Protein AF-D8SWV9-F1 (afdb_monomer_lite)

Foldseek 3Di:
DDDDDDDDDDDDDPDPPDDDDDDDDDDDDDAFEGELPCAQKHACVRPVVLQVPFQPSLQFFQWKKAKAQLQPCFTWFCPPQFQWFIFRAHNDDDQRRIWTWDDPDSFKTWTATRVRFTWFADLQFTTGRRHNDDDQRRIWGWDDDPVDRFKTWTAGSNRFTWFPPDGGGITRHHDDDDDCPNGGRIIGMDTDDRAGIQQRSLVRLDDPGSQVSSVCRNDPVDDLVNLVVCLVVVRAEYEYEHELQQLVPPDGPPSHHHDSVVSVVRVLVSSVVSNHYYHYHHQAFPQGCFLHRSNVDRNRGHDCPDPVRVVSRVVSVVSVCVVCVPSND

Structure (mmCIF, N/CA/C/O backbone):
data_AF-D8SWV9-F1
#
_entry.id   AF-D8SWV9-F1
#
loop_
_atom_site.group_PDB
_atom_site.id
_atom_site.type_symbol
_atom_site.label_atom_id
_atom_site.label_alt_id
_atom_site.label_comp_id
_atom_site.label_asym_id
_atom_site.label_entity_id
_atom_site.label_seq_id
_atom_site.pdbx_PDB_ins_code
_atom_site.Cartn_x
_atom_site.Cartn_y
_atom_site.Cartn_z
_atom_site.occupancy
_atom_site.B_iso_or_equiv
_atom_site.auth_seq_id
_atom_site.auth_comp_id
_atom_site.auth_asym_id
_atom_site.auth_atom_id
_atom_site.pdbx_PDB_model_num
ATOM 1 N N . MET A 1 1 ? -16.309 -22.313 19.835 1.00 25.12 1 MET A N 1
ATOM 2 C CA . MET A 1 1 ? -14.995 -22.617 19.229 1.00 25.12 1 MET A CA 1
ATOM 3 C C . MET A 1 1 ? -14.215 -21.311 19.219 1.00 25.12 1 MET A C 1
ATOM 5 O O . MET A 1 1 ? -14.522 -20.443 18.419 1.00 25.12 1 MET A O 1
ATOM 9 N N . LEU A 1 2 ? -13.340 -21.117 20.207 1.00 23.23 2 LEU A N 1
ATOM 10 C CA . LEU A 1 2 ? -12.612 -19.868 20.442 1.00 23.23 2 LEU A CA 1
ATOM 11 C C . LEU A 1 2 ? -11.624 -19.646 19.285 1.00 23.23 2 LEU A C 1
ATOM 13 O O . LEU A 1 2 ? -10.701 -20.442 19.119 1.00 23.23 2 LEU A O 1
ATOM 17 N N . ARG A 1 3 ? -11.821 -18.619 18.457 1.00 24.67 3 ARG A N 1
ATOM 18 C CA . ARG A 1 3 ? -10.821 -18.197 17.471 1.00 24.67 3 ARG A CA 1
ATOM 19 C C . ARG A 1 3 ? -10.323 -16.815 17.888 1.00 24.67 3 ARG A C 1
ATOM 21 O O . ARG A 1 3 ? -11.072 -15.855 17.822 1.00 24.67 3 ARG A O 1
ATOM 28 N N . PHE A 1 4 ? -9.058 -16.786 18.314 1.00 27.05 4 PHE A N 1
ATOM 29 C CA . PHE A 1 4 ? -8.213 -15.622 18.618 1.00 27.05 4 PHE A CA 1
ATOM 30 C C . PHE A 1 4 ? -8.386 -14.959 19.997 1.00 27.05 4 PHE A C 1
ATOM 32 O O . PHE A 1 4 ? -9.047 -13.944 20.169 1.00 27.05 4 PHE A O 1
ATOM 39 N N . LEU A 1 5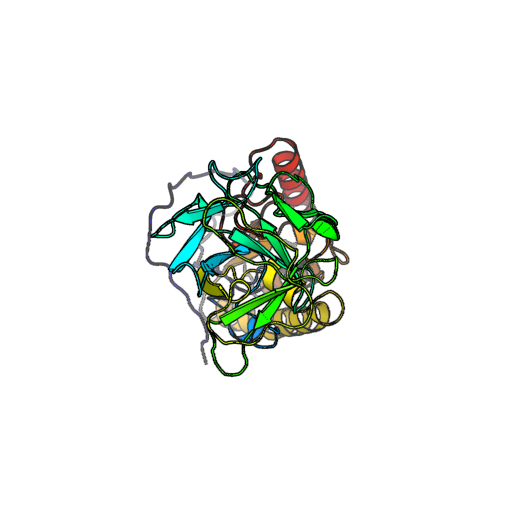 ? -7.659 -15.512 20.973 1.00 24.81 5 LEU A N 1
ATOM 40 C CA . LEU A 1 5 ? -7.083 -14.765 22.091 1.00 24.81 5 LEU A CA 1
ATOM 41 C C . LEU A 1 5 ? -5.578 -14.648 21.797 1.00 24.81 5 LEU A C 1
ATOM 43 O O . LEU A 1 5 ? -4.866 -15.646 21.897 1.00 24.81 5 LEU A O 1
ATOM 47 N N . VAL A 1 6 ? -5.093 -13.473 21.387 1.00 26.34 6 VAL A N 1
ATOM 48 C CA . VAL A 1 6 ? -3.648 -13.223 21.233 1.00 26.34 6 VAL A CA 1
ATOM 49 C C . VAL A 1 6 ? -3.161 -12.470 22.468 1.00 26.34 6 VAL A C 1
ATOM 51 O O . VAL A 1 6 ? -3.448 -11.289 22.652 1.00 26.34 6 VAL A O 1
ATOM 54 N N . LEU A 1 7 ? -2.443 -13.184 23.336 1.00 24.12 7 LEU A N 1
ATOM 55 C CA . LEU A 1 7 ? -1.595 -12.606 24.377 1.00 24.12 7 LEU A CA 1
ATOM 56 C C . LEU A 1 7 ? -0.242 -12.270 23.733 1.00 24.12 7 LEU A C 1
ATOM 58 O O . LEU A 1 7 ? 0.419 -13.158 23.200 1.00 24.12 7 LEU A O 1
ATOM 62 N N . PHE A 1 8 ? 0.158 -10.999 23.753 1.00 27.45 8 PHE A N 1
ATOM 63 C CA . PHE A 1 8 ? 1.448 -10.554 23.217 1.00 27.45 8 PHE A CA 1
ATOM 64 C C . PHE A 1 8 ? 2.620 -11.013 24.108 1.00 27.45 8 PHE A C 1
ATOM 66 O O . PHE A 1 8 ? 2.598 -10.723 25.307 1.00 27.45 8 PHE A O 1
ATOM 73 N N . PRO A 1 9 ? 3.689 -11.619 23.553 1.00 24.83 9 PRO A N 1
ATOM 74 C CA . PRO A 1 9 ? 5.008 -11.616 24.162 1.00 24.83 9 PRO A CA 1
ATOM 75 C C . PRO A 1 9 ? 5.808 -10.400 23.656 1.00 24.83 9 PRO A C 1
ATOM 77 O O . PRO A 1 9 ? 6.091 -10.247 22.472 1.00 24.83 9 PRO A O 1
ATOM 80 N N . SER A 1 10 ? 6.125 -9.523 24.605 1.00 30.34 10 SER A N 1
ATOM 81 C CA . SER A 1 10 ? 7.119 -8.439 24.616 1.00 30.34 10 SER A CA 1
ATOM 82 C C . SER A 1 10 ? 8.145 -8.367 23.476 1.00 30.34 10 SER A C 1
ATOM 84 O O . SER A 1 10 ? 8.956 -9.278 23.360 1.00 30.34 10 SER A O 1
ATOM 86 N N . HIS A 1 11 ? 8.232 -7.208 22.808 1.00 27.64 11 HIS A N 1
ATOM 87 C CA . HIS A 1 11 ? 9.489 -6.532 22.441 1.00 27.64 11 HIS A CA 1
ATOM 88 C C . HIS A 1 11 ? 9.300 -5.010 22.633 1.00 27.64 11 HIS A C 1
ATOM 90 O O . HIS A 1 11 ? 8.457 -4.397 21.990 1.00 27.64 11 HIS A O 1
ATOM 96 N N . ALA A 1 12 ? 10.040 -4.454 23.599 1.00 29.84 12 ALA A N 1
ATOM 97 C CA . ALA A 1 12 ? 10.306 -3.034 23.873 1.00 29.84 12 ALA A CA 1
ATOM 98 C C . ALA A 1 12 ? 9.239 -1.987 23.463 1.00 29.84 12 ALA A C 1
ATOM 100 O O . ALA A 1 12 ? 9.451 -1.205 22.540 1.00 29.84 12 ALA A O 1
ATOM 101 N N . LEU A 1 13 ? 8.149 -1.875 24.233 1.00 29.53 13 LEU A N 1
ATOM 102 C CA . LEU A 1 13 ? 7.453 -0.592 24.373 1.00 29.53 13 LEU A CA 1
ATOM 103 C C . LEU A 1 13 ? 8.091 0.180 25.530 1.00 29.53 13 LEU A C 1
ATOM 105 O O . LEU A 1 13 ? 8.074 -0.274 26.675 1.00 29.53 13 LEU A O 1
ATOM 109 N N . SER A 1 14 ? 8.629 1.361 25.232 1.00 24.11 14 SER A N 1
ATOM 110 C CA . SER A 1 14 ? 8.863 2.380 26.252 1.00 24.11 14 SER A CA 1
ATOM 111 C C . SER A 1 14 ? 7.509 2.716 26.885 1.00 24.11 14 SER A C 1
ATOM 113 O O . SER A 1 14 ? 6.617 3.243 26.220 1.00 24.11 14 SER A O 1
ATOM 115 N N . PHE A 1 15 ? 7.318 2.338 28.149 1.00 22.95 15 PHE A N 1
ATOM 116 C CA . PHE A 1 15 ? 6.126 2.685 28.918 1.00 22.95 15 PHE A CA 1
ATOM 117 C C . PHE A 1 15 ? 6.164 4.182 29.249 1.00 22.95 15 PHE A C 1
ATOM 119 O O . PHE A 1 15 ? 6.637 4.587 30.309 1.00 22.95 15 PHE A O 1
ATOM 126 N N . CYS A 1 16 ? 5.637 5.021 28.361 1.00 22.64 16 CYS A N 1
ATOM 127 C CA . CYS A 1 16 ? 5.172 6.344 28.760 1.00 22.64 16 CYS A CA 1
ATOM 128 C C . CYS A 1 16 ? 3.796 6.186 29.418 1.00 22.64 16 CYS A C 1
ATOM 130 O O . CYS A 1 16 ? 2.778 6.035 28.743 1.00 22.64 16 CYS A O 1
ATOM 132 N N . PHE A 1 17 ? 3.764 6.203 30.752 1.00 22.59 17 PHE A N 1
ATOM 133 C CA . PHE A 1 17 ? 2.525 6.357 31.511 1.00 22.59 17 PHE A CA 1
ATOM 134 C C . PHE A 1 17 ? 1.984 7.776 31.300 1.00 22.59 17 PHE A C 1
ATOM 136 O O . PHE A 1 17 ? 2.401 8.716 31.974 1.00 22.59 17 PHE A O 1
ATOM 143 N N . PHE A 1 18 ? 1.044 7.947 30.372 1.00 23.80 18 PHE A N 1
ATOM 144 C CA . PHE A 1 18 ? 0.219 9.151 30.327 1.00 23.80 18 PHE A CA 1
ATOM 145 C C . PHE A 1 18 ? -0.916 9.004 31.345 1.00 23.80 18 PHE A C 1
ATOM 147 O O . PHE A 1 18 ? -1.883 8.277 31.125 1.00 23.80 18 PHE A O 1
ATOM 154 N N . PHE A 1 19 ? -0.795 9.687 32.484 1.00 24.30 19 PHE A N 1
ATOM 155 C CA . PHE A 1 19 ? -1.904 9.844 33.423 1.00 24.30 19 PHE A CA 1
ATOM 156 C C . PHE A 1 19 ? -2.882 10.891 32.880 1.00 24.30 19 PHE A C 1
ATOM 158 O O . PHE A 1 19 ? -2.663 12.092 33.022 1.00 24.30 19 PHE A O 1
ATOM 165 N N . SER A 1 20 ? -3.986 10.441 32.286 1.00 29.75 20 SER A N 1
ATOM 166 C CA . SER A 1 20 ? -5.171 11.283 32.105 1.00 29.75 20 SER A CA 1
ATOM 167 C C . SER A 1 20 ? -5.959 11.310 33.417 1.00 29.75 20 SER A C 1
ATOM 169 O O . SER A 1 20 ? -6.437 10.276 33.885 1.00 29.75 20 SER A O 1
ATOM 171 N N . HIS A 1 21 ? -6.077 12.486 34.039 1.00 33.09 21 HIS A N 1
ATOM 172 C CA . HIS A 1 21 ? -6.947 12.696 35.198 1.00 33.09 21 HIS A CA 1
ATOM 173 C C . HIS A 1 21 ? -8.398 12.885 34.733 1.00 33.09 21 HIS A C 1
ATOM 175 O O . HIS A 1 21 ? -8.870 14.007 34.547 1.00 33.09 21 HIS A O 1
ATOM 181 N N . GLY A 1 22 ? -9.124 11.779 34.565 1.00 35.91 22 GLY A N 1
ATOM 182 C CA . GLY A 1 22 ? -10.582 11.807 34.473 1.00 35.91 22 GLY A CA 1
ATOM 183 C C . GLY A 1 22 ? -11.197 12.113 35.843 1.00 35.91 22 GLY A C 1
ATOM 184 O O . GLY A 1 22 ? -10.942 11.404 36.814 1.00 35.91 22 GLY A O 1
ATOM 185 N N . LYS A 1 23 ? -12.014 13.168 35.947 1.00 45.28 23 LYS A N 1
ATOM 186 C CA . LYS A 1 23 ? -12.853 13.407 37.134 1.00 45.28 23 LYS A CA 1
ATOM 187 C C . LYS A 1 23 ? -14.008 12.396 37.149 1.00 45.28 23 LYS A C 1
ATOM 189 O O . LYS A 1 23 ? -14.858 12.467 36.268 1.00 45.28 23 LYS A O 1
ATOM 194 N N . GLY A 1 24 ? -14.081 11.520 38.160 1.00 39.38 24 GLY A N 1
ATOM 195 C CA . GLY A 1 24 ? -15.294 10.729 38.423 1.00 39.38 24 GLY A CA 1
ATOM 196 C C . GLY A 1 24 ? -15.154 9.513 39.353 1.00 39.38 24 GLY A C 1
ATOM 197 O O . GLY A 1 24 ? -14.979 8.399 38.886 1.00 39.38 24 GLY A O 1
ATOM 198 N N . GLY A 1 25 ? -15.305 9.727 40.663 1.00 44.16 25 GLY A N 1
ATOM 199 C CA . GLY A 1 25 ? -16.412 9.154 41.454 1.00 44.16 25 GLY A CA 1
ATOM 200 C C . GLY A 1 25 ? -16.480 7.672 41.855 1.00 44.16 25 GLY A C 1
ATOM 201 O O . GLY A 1 25 ? -17.088 7.412 42.886 1.00 44.16 25 GLY A O 1
ATOM 202 N N . GLU A 1 26 ? -15.880 6.713 41.153 1.00 52.50 26 GLU A N 1
ATOM 203 C CA . GLU A 1 26 ? -15.895 5.302 41.586 1.00 52.50 26 GLU A CA 1
ATOM 204 C C . GLU A 1 26 ? -14.511 4.673 41.443 1.00 52.50 26 GLU A C 1
ATOM 206 O O . GLU A 1 26 ? -13.826 4.848 40.435 1.00 52.50 26 GLU A O 1
ATOM 211 N N . ALA A 1 27 ? -14.078 3.934 42.467 1.00 53.22 27 ALA A N 1
ATOM 212 C CA . ALA A 1 27 ? -12.857 3.148 42.389 1.00 53.22 27 ALA A CA 1
ATOM 213 C C . ALA A 1 27 ? -13.014 2.128 41.252 1.00 53.22 27 ALA A C 1
ATOM 215 O O . ALA A 1 27 ? -13.778 1.172 41.377 1.00 53.22 27 ALA A O 1
ATOM 216 N N . PHE A 1 28 ? -12.310 2.341 40.136 1.00 60.34 28 PHE A N 1
ATOM 217 C CA . PHE A 1 28 ? -12.275 1.386 39.035 1.00 60.34 28 PHE A CA 1
ATOM 218 C C . PHE A 1 28 ? -11.875 0.014 39.589 1.00 60.34 28 PHE A C 1
ATOM 220 O O . PHE A 1 28 ? -10.744 -0.188 40.036 1.00 60.34 28 PHE A O 1
ATOM 227 N N . GLY A 1 29 ? -12.810 -0.939 39.578 1.00 73.06 29 GLY A N 1
ATOM 228 C CA . GLY A 1 29 ? -12.491 -2.336 39.850 1.00 73.06 29 GLY A CA 1
ATOM 229 C C . GLY A 1 29 ? -11.439 -2.854 38.861 1.00 73.06 29 GLY A C 1
ATOM 230 O O . GLY A 1 29 ? -11.184 -2.248 37.820 1.00 73.06 29 GLY A O 1
ATOM 231 N N . LYS A 1 30 ? -10.824 -4.005 39.158 1.00 89.50 30 LYS A N 1
ATOM 232 C CA . LYS A 1 30 ? -9.802 -4.612 38.286 1.00 89.50 30 LYS A CA 1
ATOM 233 C C . LYS A 1 30 ? -10.314 -4.746 36.841 1.00 89.50 30 LYS A C 1
ATOM 235 O O . LYS A 1 30 ? -11.267 -5.490 36.593 1.00 89.50 30 LYS A O 1
ATOM 240 N N . ILE A 1 31 ? -9.648 -4.074 35.900 1.00 90.81 31 ILE A N 1
ATOM 241 C CA . ILE A 1 31 ? -9.943 -4.164 34.465 1.00 90.81 31 ILE A CA 1
ATOM 242 C C . ILE A 1 31 ? -9.366 -5.472 33.912 1.00 90.81 31 ILE A C 1
ATOM 244 O O . ILE A 1 31 ? -8.203 -5.808 34.136 1.00 90.81 31 ILE A O 1
ATOM 248 N N . ARG A 1 32 ? -10.197 -6.218 33.190 1.00 94.81 32 ARG A N 1
ATOM 249 C CA . ARG A 1 32 ? -9.857 -7.422 32.432 1.00 94.81 32 ARG A CA 1
ATOM 250 C C . ARG A 1 32 ? -10.320 -7.161 31.010 1.00 94.81 32 ARG A C 1
ATOM 252 O O . ARG A 1 32 ? -11.518 -7.211 30.741 1.00 94.81 32 ARG A O 1
ATOM 259 N N . ALA A 1 33 ? -9.370 -6.806 30.153 1.00 94.44 33 ALA A N 1
ATOM 260 C CA . ALA A 1 33 ? -9.638 -6.350 28.800 1.00 94.44 33 ALA A CA 1
ATOM 261 C C . ALA A 1 33 ? -9.064 -7.301 27.751 1.00 94.44 33 ALA A C 1
ATOM 263 O O . ALA A 1 33 ? -8.042 -7.945 27.986 1.00 94.44 33 ALA A O 1
ATOM 264 N N . VAL A 1 34 ? -9.695 -7.330 26.580 1.00 96.81 34 VAL A N 1
ATOM 265 C CA . VAL A 1 34 ? -9.165 -7.980 25.372 1.00 96.81 34 VAL A CA 1
ATOM 266 C C . VAL A 1 34 ? -9.023 -6.963 24.243 1.00 96.81 34 VAL A C 1
ATOM 268 O O . VAL A 1 34 ? -9.752 -5.973 24.203 1.00 96.81 34 VAL A O 1
ATOM 271 N N . ASN A 1 35 ? -8.078 -7.194 23.331 1.00 97.38 35 ASN A N 1
ATOM 272 C CA . ASN A 1 35 ? -7.901 -6.377 22.132 1.00 97.38 35 ASN A CA 1
ATOM 273 C C . ASN A 1 35 ? -8.675 -6.992 20.960 1.00 97.38 35 ASN A C 1
ATOM 275 O O . ASN A 1 35 ? -8.482 -8.170 20.664 1.00 97.38 35 ASN A O 1
ATOM 279 N N . LEU A 1 36 ? -9.507 -6.202 20.284 1.00 97.56 36 LEU A N 1
ATOM 280 C CA . LEU A 1 36 ? -10.266 -6.6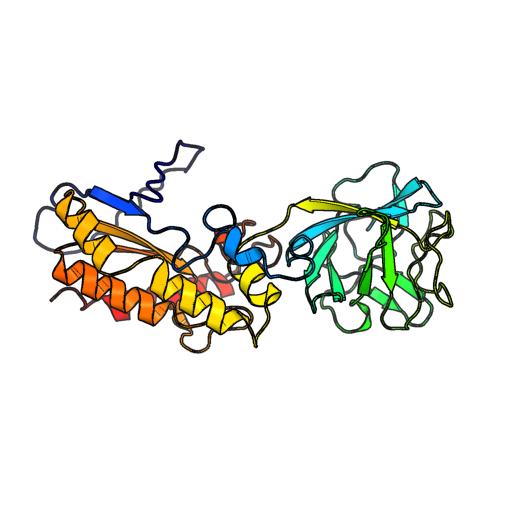07 19.096 1.00 97.56 36 LEU A CA 1
ATOM 281 C C . LEU A 1 36 ? -9.501 -6.238 17.810 1.00 97.56 36 LEU A C 1
ATOM 283 O O . LEU A 1 36 ? -10.011 -5.535 16.938 1.00 97.56 36 LEU A O 1
ATOM 287 N N . GLY A 1 37 ? -8.240 -6.675 17.732 1.00 95.75 37 GLY A N 1
ATOM 288 C CA . GLY A 1 37 ? -7.362 -6.445 16.580 1.00 95.75 37 GLY A CA 1
ATOM 289 C C . GLY A 1 37 ? -7.836 -7.170 15.320 1.00 95.75 37 GLY A C 1
ATOM 290 O O . GLY A 1 37 ? -8.469 -8.223 15.398 1.00 95.75 37 GLY A O 1
ATOM 291 N N . GLY A 1 38 ? -7.542 -6.597 14.151 1.00 96.06 38 GLY A N 1
ATOM 292 C CA . GLY A 1 38 ? -7.978 -7.133 12.862 1.00 96.06 38 GLY A CA 1
ATOM 293 C C . GLY A 1 38 ? -9.449 -6.880 12.522 1.00 96.06 38 GLY A C 1
ATOM 294 O O . GLY A 1 38 ? -9.889 -7.357 11.481 1.00 96.06 38 GLY A O 1
ATOM 295 N N . TRP A 1 39 ? -10.215 -6.164 13.359 1.00 98.12 39 TRP A N 1
ATOM 296 C CA . TRP A 1 39 ? -11.631 -5.860 13.108 1.00 98.12 39 TRP A CA 1
ATOM 297 C C . TRP A 1 39 ? -11.844 -4.542 12.350 1.00 98.12 39 TRP A C 1
ATOM 299 O O . TRP A 1 39 ? -12.144 -4.578 11.159 1.00 98.12 39 TRP A O 1
ATOM 309 N N . LEU A 1 40 ? -11.699 -3.391 13.026 1.00 98.31 40 LEU A N 1
ATOM 310 C CA . LEU A 1 40 ? -11.894 -2.054 12.430 1.00 98.31 40 LEU A CA 1
ATOM 311 C C . LEU A 1 40 ? -10.604 -1.437 11.871 1.00 98.31 40 LEU A C 1
ATOM 313 O O . LEU A 1 40 ? -10.655 -0.381 11.247 1.00 98.31 40 LEU A O 1
ATOM 317 N N . VAL A 1 41 ? -9.473 -2.100 12.111 1.00 97.88 41 VAL A N 1
ATOM 318 C CA . VAL A 1 41 ? -8.201 -1.898 11.417 1.00 97.88 41 VAL A CA 1
ATOM 319 C C . VAL A 1 41 ? -7.727 -3.276 10.996 1.00 97.88 41 VAL A C 1
ATOM 321 O O . VAL A 1 41 ? -7.508 -4.146 11.846 1.00 97.88 41 VAL A O 1
ATOM 324 N N . ILE A 1 42 ? -7.641 -3.503 9.689 1.00 97.06 42 ILE A N 1
ATOM 325 C CA . ILE A 1 42 ? -7.312 -4.822 9.143 1.00 97.06 42 ILE A CA 1
ATOM 326 C C . ILE A 1 42 ? -5.800 -4.999 9.015 1.00 97.06 42 ILE A C 1
ATOM 328 O O . ILE A 1 42 ? -5.101 -4.167 8.440 1.00 97.06 42 ILE A O 1
ATOM 332 N N . GLU A 1 43 ? -5.325 -6.154 9.477 1.00 95.88 43 GLU A N 1
ATOM 333 C CA . GLU A 1 43 ? -3.942 -6.598 9.349 1.00 95.88 43 GLU A CA 1
ATOM 334 C C . GLU A 1 43 ? -3.907 -8.006 8.735 1.00 95.88 43 GLU A C 1
ATOM 336 O O . GLU A 1 43 ? -4.532 -8.951 9.232 1.00 95.88 43 GLU A O 1
ATOM 341 N N . LYS A 1 44 ? -3.158 -8.172 7.642 1.00 96.69 44 LYS A N 1
ATOM 342 C CA . LYS A 1 44 ? -3.064 -9.418 6.866 1.00 96.69 44 LYS A CA 1
ATOM 343 C C . LYS A 1 44 ? -2.554 -10.586 7.696 1.00 96.69 44 LYS A C 1
ATOM 345 O O . LYS A 1 44 ? -2.974 -11.710 7.458 1.00 96.69 44 LYS A O 1
ATOM 350 N N . TRP A 1 45 ? -1.674 -10.357 8.666 1.00 94.81 45 TRP A N 1
ATOM 351 C CA . TRP A 1 45 ? -1.164 -11.434 9.517 1.00 94.81 45 TRP A CA 1
ATOM 352 C C . TRP A 1 45 ? -2.231 -11.986 10.484 1.00 94.81 45 TRP A C 1
ATOM 354 O O . TRP A 1 45 ? -2.144 -13.150 10.868 1.00 94.81 45 TRP A O 1
ATOM 364 N N . ILE A 1 46 ? -3.270 -11.204 10.816 1.00 95.81 46 ILE A N 1
ATOM 365 C CA . ILE A 1 46 ? -4.427 -11.654 11.613 1.00 95.81 46 ILE A CA 1
ATOM 366 C C . ILE A 1 46 ? -5.458 -12.346 10.715 1.00 95.81 46 ILE A C 1
ATOM 368 O O . ILE A 1 46 ? -5.934 -13.441 11.026 1.00 95.81 46 ILE A O 1
ATOM 372 N N . LYS A 1 47 ? -5.812 -11.715 9.587 1.00 95.62 47 LYS A N 1
ATOM 373 C CA . LYS A 1 47 ? -6.840 -12.213 8.662 1.00 95.62 47 LYS A CA 1
ATOM 374 C C . LYS A 1 47 ? -6.317 -12.269 7.216 1.00 95.62 47 LYS A C 1
ATOM 376 O O . LYS A 1 47 ? -6.754 -11.498 6.360 1.00 95.62 47 LYS A O 1
ATOM 381 N N . PRO A 1 48 ? -5.424 -13.226 6.898 1.00 96.81 48 PRO A N 1
ATOM 382 C CA . PRO A 1 48 ? -4.771 -13.287 5.587 1.00 96.81 48 PRO A CA 1
ATOM 383 C C . PRO A 1 48 ? -5.750 -13.571 4.449 1.00 96.81 48 PRO A C 1
ATOM 385 O O . PRO A 1 48 ? -5.575 -13.056 3.347 1.00 96.81 48 PRO A O 1
ATOM 388 N N . SER A 1 49 ? -6.818 -14.323 4.733 1.00 97.06 49 SER A N 1
ATOM 389 C CA . SER A 1 49 ? -7.792 -14.742 3.723 1.00 97.06 49 SER A CA 1
ATOM 390 C C . SER A 1 49 ? -8.537 -13.584 3.057 1.00 97.06 49 SER A C 1
ATOM 392 O O . SER A 1 49 ? -9.068 -13.760 1.968 1.00 97.06 49 SER A O 1
ATOM 394 N N . LEU A 1 50 ? -8.586 -12.397 3.679 1.00 97.94 50 LEU A N 1
ATOM 395 C CA . LEU A 1 50 ? -9.188 -11.218 3.046 1.00 97.94 50 LEU A CA 1
ATOM 396 C C . LEU A 1 50 ? -8.429 -10.799 1.785 1.00 97.94 50 LEU A C 1
ATOM 398 O O . LEU A 1 50 ? -9.027 -10.243 0.875 1.00 97.94 50 LEU A O 1
ATOM 402 N N . PHE A 1 51 ? -7.136 -11.102 1.692 1.00 98.25 51 PHE A N 1
ATOM 403 C CA . PHE A 1 51 ? -6.278 -10.683 0.585 1.00 98.25 51 PHE A CA 1
ATOM 404 C C . PHE A 1 51 ? -6.226 -11.710 -0.557 1.00 98.25 51 PHE A C 1
ATOM 406 O O . PHE A 1 51 ? -5.590 -11.454 -1.579 1.00 98.25 51 PHE A O 1
ATOM 413 N N . ASP A 1 52 ? -6.853 -12.881 -0.402 1.00 96.81 52 ASP A N 1
ATOM 414 C CA . ASP A 1 52 ? -6.675 -13.996 -1.335 1.00 96.81 52 ASP A CA 1
ATOM 415 C C . ASP A 1 52 ? -7.288 -13.756 -2.713 1.00 96.81 52 ASP A C 1
ATOM 417 O O . ASP A 1 52 ? -6.739 -14.252 -3.698 1.00 96.81 52 ASP A O 1
ATOM 421 N N . GLY A 1 53 ? -8.367 -12.973 -2.782 1.00 96.94 53 GLY A N 1
ATOM 422 C CA . GLY A 1 53 ? -9.054 -12.623 -4.024 1.00 96.94 53 GLY A CA 1
ATOM 423 C C . GLY A 1 53 ? -8.396 -11.499 -4.825 1.00 96.94 53 GLY A C 1
ATOM 424 O O . GLY A 1 53 ? -8.871 -11.189 -5.915 1.00 96.94 53 GLY A O 1
ATOM 425 N N . ILE A 1 54 ? -7.321 -10.878 -4.324 1.00 98.06 54 ILE A N 1
ATOM 426 C CA . ILE A 1 54 ? -6.673 -9.755 -5.011 1.00 98.06 54 ILE A CA 1
ATOM 427 C C . ILE A 1 54 ? -5.763 -10.282 -6.139 1.00 98.06 54 ILE A C 1
ATOM 429 O O . ILE A 1 54 ? -4.826 -11.043 -5.873 1.00 98.06 54 ILE A O 1
ATOM 433 N N . PRO A 1 55 ? -5.953 -9.862 -7.403 1.00 95.88 55 PRO A N 1
ATOM 434 C CA . PRO A 1 55 ? -5.028 -10.207 -8.483 1.00 95.88 55 PRO A CA 1
ATOM 435 C C . PRO A 1 55 ? -3.629 -9.645 -8.209 1.00 95.88 55 PRO A C 1
ATOM 437 O O . PRO A 1 55 ? -3.507 -8.483 -7.825 1.00 95.88 55 PRO A O 1
ATOM 440 N N . ASN A 1 56 ? -2.562 -10.419 -8.428 1.00 95.25 56 ASN A N 1
ATOM 441 C CA . ASN A 1 56 ? -1.190 -10.002 -8.092 1.00 95.25 56 ASN A CA 1
ATOM 442 C C . ASN A 1 56 ? -1.079 -9.488 -6.637 1.00 95.25 56 ASN A C 1
ATOM 444 O O . ASN A 1 56 ? -0.568 -8.395 -6.394 1.00 95.25 56 ASN A O 1
ATOM 448 N N . LYS A 1 57 ? -1.619 -10.247 -5.666 1.00 95.56 57 LYS A N 1
ATOM 449 C CA . LYS A 1 57 ? -1.624 -9.914 -4.221 1.00 95.56 57 LYS A CA 1
ATOM 450 C C . LYS A 1 57 ? -0.242 -9.844 -3.561 1.00 95.56 57 LYS A C 1
ATOM 452 O O . LYS A 1 57 ? -0.134 -9.502 -2.385 1.00 95.56 57 LYS A O 1
ATOM 457 N N . ASP A 1 58 ? 0.796 -10.233 -4.284 1.00 95.62 58 ASP A N 1
ATOM 458 C CA . ASP A 1 58 ? 2.200 -10.063 -3.926 1.00 95.62 58 ASP A CA 1
ATOM 459 C C . ASP A 1 58 ? 2.787 -8.745 -4.457 1.00 95.62 58 ASP A C 1
ATOM 461 O O . ASP A 1 58 ? 3.922 -8.441 -4.127 1.00 95.62 58 ASP A O 1
ATOM 465 N N . LEU A 1 59 ? 2.023 -7.963 -5.234 1.00 97.19 59 LEU A N 1
ATOM 466 C CA . LEU A 1 59 ? 2.352 -6.620 -5.734 1.00 97.19 59 LEU A CA 1
ATOM 467 C C . LEU A 1 59 ? 1.319 -5.592 -5.235 1.00 97.19 59 LEU A C 1
ATOM 469 O O . LEU A 1 59 ? 0.648 -4.915 -6.017 1.00 97.19 59 LEU A O 1
ATOM 473 N N . LEU A 1 60 ? 1.111 -5.521 -3.923 1.00 98.06 60 LEU A N 1
ATOM 474 C CA . LEU A 1 60 ? 0.271 -4.484 -3.305 1.00 98.06 60 LEU A CA 1
ATOM 475 C C . LEU A 1 60 ? 1.080 -3.198 -3.076 1.00 98.06 60 LEU A C 1
ATOM 477 O O . LEU A 1 60 ? 2.309 -3.225 -3.176 1.00 98.06 60 LEU A O 1
ATOM 481 N N . ASP A 1 61 ? 0.422 -2.078 -2.763 1.00 98.50 61 ASP A N 1
ATOM 482 C CA . ASP A 1 61 ? 1.139 -0.839 -2.434 1.00 98.50 61 ASP A CA 1
ATOM 483 C C . ASP A 1 61 ? 2.170 -1.057 -1.323 1.00 98.50 61 ASP A C 1
ATOM 485 O O . ASP A 1 61 ? 1.926 -1.768 -0.345 1.00 98.50 61 ASP A O 1
ATOM 489 N N . GLY A 1 62 ? 3.341 -0.455 -1.500 1.00 97.88 62 GLY A N 1
ATOM 490 C CA . GLY A 1 62 ? 4.467 -0.599 -0.589 1.00 97.88 62 GLY A CA 1
ATOM 491 C C . GLY A 1 62 ? 5.289 -1.858 -0.779 1.00 97.88 62 GLY A C 1
ATOM 492 O O . GLY A 1 62 ? 6.328 -1.983 -0.131 1.00 97.88 62 GLY A O 1
ATOM 493 N N . THR A 1 63 ? 4.874 -2.767 -1.667 1.00 98.12 63 THR A N 1
ATOM 494 C CA . THR A 1 63 ? 5.677 -3.946 -1.988 1.00 98.12 63 THR A CA 1
ATOM 495 C C . THR A 1 63 ? 7.055 -3.512 -2.462 1.00 98.12 63 THR A C 1
ATOM 497 O O . THR A 1 63 ? 7.171 -2.739 -3.412 1.00 98.12 63 THR A O 1
ATOM 500 N N . GLN A 1 64 ? 8.089 -4.034 -1.813 1.00 98.25 64 GLN A N 1
ATOM 501 C CA . GLN A 1 64 ? 9.471 -3.839 -2.219 1.00 98.25 64 GLN A CA 1
ATOM 502 C C . GLN A 1 64 ? 9.852 -4.885 -3.258 1.00 98.25 64 GLN A C 1
ATOM 504 O O . GLN A 1 64 ? 9.749 -6.088 -2.996 1.00 98.25 64 GLN A O 1
ATOM 509 N N . ILE A 1 65 ? 10.323 -4.419 -4.409 1.00 98.25 65 ILE A N 1
ATOM 510 C CA . ILE A 1 65 ? 10.842 -5.263 -5.478 1.00 98.25 65 ILE A CA 1
ATOM 511 C C . ILE A 1 65 ? 12.282 -4.905 -5.825 1.00 98.25 65 ILE A C 1
ATOM 513 O O . ILE A 1 65 ? 12.716 -3.766 -5.663 1.00 98.25 65 ILE A O 1
ATOM 517 N N . GLN A 1 66 ? 13.000 -5.884 -6.359 1.00 98.62 66 GLN A N 1
ATOM 518 C CA . GLN A 1 66 ? 14.308 -5.709 -6.982 1.00 98.62 66 GLN A CA 1
ATOM 519 C C . GLN A 1 66 ? 14.268 -6.335 -8.372 1.00 98.62 66 GLN A C 1
ATOM 521 O O . GLN A 1 66 ? 13.634 -7.374 -8.571 1.00 98.62 66 GLN A O 1
ATOM 526 N N . LEU A 1 67 ? 14.939 -5.705 -9.332 1.00 98.62 67 LEU A N 1
ATOM 527 C CA . LEU A 1 67 ? 14.958 -6.140 -10.726 1.00 98.62 67 LEU A CA 1
ATOM 528 C C . LEU A 1 67 ? 16.390 -6.452 -11.141 1.00 98.62 67 LEU A C 1
ATOM 530 O O . LEU A 1 67 ? 17.265 -5.593 -11.047 1.00 98.62 67 LEU A O 1
ATOM 534 N N . ARG A 1 68 ? 16.624 -7.666 -11.634 1.00 98.56 68 ARG A N 1
ATOM 535 C CA . ARG A 1 68 ? 17.907 -8.091 -12.197 1.00 98.56 68 ARG A CA 1
ATOM 536 C C . ARG A 1 68 ? 17.757 -8.330 -13.689 1.00 98.56 68 ARG A C 1
ATOM 538 O O . ARG A 1 68 ? 16.895 -9.096 -14.102 1.00 98.56 68 ARG A O 1
ATOM 545 N N . SER A 1 69 ? 18.593 -7.702 -14.507 1.00 98.62 69 SER A N 1
ATOM 546 C CA . SER A 1 69 ? 18.6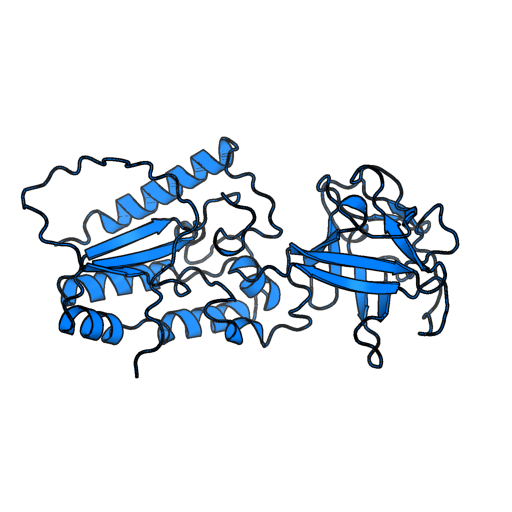23 -7.975 -15.945 1.00 98.62 69 SER A CA 1
ATOM 547 C C . SER A 1 69 ? 19.052 -9.419 -16.193 1.00 98.62 69 SER A C 1
ATOM 549 O O . SER A 1 69 ? 20.113 -9.832 -15.718 1.00 98.62 69 SER A O 1
ATOM 551 N N . LEU A 1 70 ? 18.270 -10.166 -16.976 1.00 97.62 70 LEU A N 1
ATOM 552 C CA . LEU A 1 70 ? 18.636 -11.529 -17.366 1.00 97.62 70 LEU A CA 1
ATOM 553 C C . LEU A 1 70 ? 19.899 -11.530 -18.244 1.00 97.62 70 LEU A C 1
ATOM 555 O O . LEU A 1 70 ? 20.786 -12.359 -18.050 1.00 97.62 70 LEU A O 1
ATOM 559 N N . LYS A 1 71 ? 20.008 -10.547 -19.149 1.00 98.06 71 LYS A N 1
ATOM 560 C CA . LYS A 1 71 ? 21.142 -10.386 -20.068 1.00 98.06 71 LYS A CA 1
ATOM 561 C C . LYS A 1 71 ? 22.436 -9.997 -19.368 1.00 98.06 71 LYS A C 1
ATOM 563 O O . LYS A 1 71 ? 23.479 -10.577 -19.659 1.00 98.06 71 LYS A O 1
ATOM 568 N N . LEU A 1 72 ? 22.389 -8.981 -18.508 1.00 98.44 72 LEU A N 1
ATOM 569 C CA . LEU A 1 72 ? 23.594 -8.447 -17.867 1.00 98.44 72 LEU A CA 1
ATOM 570 C C . LEU A 1 72 ? 23.947 -9.190 -16.575 1.00 98.44 72 LEU A C 1
ATOM 572 O O . LEU A 1 72 ? 25.091 -9.140 -16.137 1.00 98.44 72 LEU A O 1
ATOM 576 N N . GLY A 1 73 ? 22.978 -9.853 -15.938 1.00 98.19 73 GLY A N 1
ATOM 577 C CA . GLY A 1 73 ? 23.161 -10.454 -14.619 1.00 98.19 73 GLY A CA 1
ATOM 578 C C . GLY A 1 73 ? 23.344 -9.424 -13.497 1.00 98.19 73 GLY A C 1
ATOM 579 O O . GLY A 1 73 ? 23.778 -9.807 -12.409 1.00 98.19 73 GLY A O 1
ATOM 580 N N . LEU A 1 74 ? 23.000 -8.155 -13.744 1.00 98.69 74 LEU A N 1
ATOM 581 C CA . LEU A 1 74 ? 23.153 -7.013 -12.835 1.00 98.69 74 LEU A CA 1
ATOM 582 C C . LEU A 1 74 ? 21.787 -6.443 -12.432 1.00 98.69 74 LEU A C 1
ATOM 584 O O . LEU A 1 74 ? 20.814 -6.551 -13.182 1.00 98.69 74 LEU A O 1
ATOM 588 N N . PHE A 1 75 ? 21.721 -5.841 -11.249 1.00 98.69 75 PHE A N 1
ATOM 589 C CA . PHE A 1 75 ? 20.531 -5.195 -10.711 1.00 98.69 75 PHE A CA 1
ATOM 590 C C . PHE A 1 75 ? 20.361 -3.773 -11.241 1.00 98.69 75 PHE A C 1
ATOM 592 O O . PHE A 1 75 ? 21.335 -3.044 -11.450 1.00 98.69 75 PHE A O 1
ATOM 599 N N . VAL A 1 76 ? 19.097 -3.409 -11.441 1.00 98.69 76 VAL A N 1
ATOM 600 C CA . VAL A 1 76 ? 18.647 -2.046 -11.720 1.00 98.69 76 VAL A CA 1
ATOM 601 C C . VAL A 1 76 ? 18.850 -1.200 -10.464 1.00 98.69 76 VAL A C 1
ATOM 603 O O . VAL A 1 76 ? 18.437 -1.621 -9.386 1.00 98.69 76 VAL A O 1
ATOM 606 N N . SER A 1 77 ? 19.465 -0.027 -10.605 1.00 98.44 77 SER A N 1
ATOM 607 C CA . SER A 1 77 ? 19.854 0.845 -9.494 1.00 98.44 77 SER A CA 1
ATOM 608 C C . SER A 1 77 ? 19.414 2.287 -9.726 1.00 98.44 77 SER A C 1
ATOM 610 O O . SER A 1 77 ? 19.744 2.905 -10.744 1.00 98.44 77 SER A O 1
ATOM 612 N N . ALA A 1 78 ? 18.702 2.846 -8.752 1.00 98.00 78 ALA A N 1
ATOM 613 C CA . ALA A 1 78 ? 18.501 4.280 -8.606 1.00 98.00 78 ALA A CA 1
ATOM 614 C C . ALA A 1 78 ? 19.679 4.862 -7.813 1.00 98.00 78 ALA A C 1
ATOM 616 O O . ALA A 1 78 ? 19.576 5.129 -6.617 1.00 98.00 78 ALA A O 1
ATOM 617 N N . ASP A 1 79 ? 20.826 4.998 -8.481 1.00 96.06 79 ASP A N 1
ATOM 618 C CA . ASP A 1 79 ? 22.077 5.444 -7.863 1.00 96.06 79 ASP A CA 1
ATOM 619 C C . ASP A 1 79 ? 21.887 6.762 -7.087 1.00 96.06 79 ASP A C 1
ATOM 621 O O . ASP A 1 79 ? 21.319 7.721 -7.609 1.00 96.06 79 ASP A O 1
ATOM 625 N N . GLY A 1 80 ? 22.353 6.806 -5.833 1.00 95.56 80 GLY A N 1
ATOM 626 C CA . GLY A 1 80 ? 22.147 7.953 -4.936 1.00 95.56 80 GLY A CA 1
ATOM 627 C C . GLY A 1 80 ? 20.739 8.055 -4.332 1.00 95.56 80 GLY A C 1
ATOM 628 O O . GLY A 1 80 ? 20.438 9.038 -3.660 1.00 95.56 80 GLY A O 1
ATOM 629 N N . GLY A 1 81 ? 19.885 7.052 -4.545 1.00 94.75 81 GLY A N 1
ATOM 630 C CA . GLY A 1 81 ? 18.510 6.991 -4.051 1.00 94.75 81 GLY A CA 1
ATOM 631 C C . GLY A 1 81 ? 17.464 7.601 -4.985 1.00 94.75 81 GLY A C 1
ATOM 632 O O . GLY A 1 81 ? 16.274 7.485 -4.696 1.00 94.75 81 GLY A O 1
ATOM 633 N N . GLY A 1 82 ? 17.880 8.221 -6.093 1.00 95.69 82 GLY A N 1
ATOM 634 C CA . GLY A 1 82 ? 17.008 8.903 -7.051 1.00 95.69 82 GLY A CA 1
ATOM 635 C C . GLY A 1 82 ? 17.591 10.228 -7.548 1.00 95.69 82 GLY A C 1
ATOM 636 O O . GLY A 1 82 ? 18.764 10.528 -7.342 1.00 95.69 82 GLY A O 1
ATOM 637 N N . GLY A 1 83 ? 16.769 11.017 -8.235 1.00 94.81 83 GLY A N 1
ATOM 638 C CA . GLY A 1 83 ? 17.108 12.327 -8.798 1.00 94.81 83 GLY A CA 1
ATOM 639 C C . GLY A 1 83 ? 17.843 12.292 -10.141 1.00 94.81 83 GLY A C 1
ATOM 640 O O . GLY A 1 83 ? 18.155 13.345 -10.693 1.00 94.81 83 GLY A O 1
ATOM 641 N N . GLN A 1 84 ? 18.128 11.106 -10.682 1.00 95.00 84 GLN A N 1
ATOM 642 C CA . GLN A 1 84 ? 18.934 10.944 -11.892 1.00 95.00 84 GLN A CA 1
ATOM 643 C C . GLN A 1 84 ? 18.520 9.724 -12.725 1.00 95.00 84 GLN A C 1
ATOM 645 O O . GLN A 1 84 ? 17.565 9.012 -12.406 1.00 95.00 84 GLN A O 1
ATOM 650 N N . LYS A 1 85 ? 19.253 9.494 -13.820 1.00 97.12 85 LYS A N 1
ATOM 651 C CA . LYS A 1 85 ? 19.111 8.316 -14.682 1.00 97.12 85 LYS A CA 1
ATOM 652 C C . LYS A 1 85 ? 19.301 7.022 -13.893 1.00 97.12 85 LYS A C 1
ATOM 654 O O . LYS A 1 85 ? 20.157 6.941 -13.015 1.00 97.12 85 LYS A O 1
ATOM 659 N N . ILE A 1 86 ? 18.532 6.003 -14.260 1.00 98.12 86 ILE A N 1
ATOM 660 C CA . ILE A 1 86 ? 18.615 4.673 -13.649 1.00 98.12 86 ILE A CA 1
ATOM 661 C C . ILE A 1 86 ? 19.678 3.850 -14.370 1.00 98.12 86 ILE A C 1
ATOM 663 O O . ILE A 1 86 ? 19.678 3.795 -15.599 1.00 98.12 86 ILE A O 1
ATOM 667 N N . SER A 1 87 ? 20.556 3.190 -13.619 1.00 98.06 87 SER A N 1
ATOM 668 C CA . SER A 1 87 ? 21.621 2.328 -14.140 1.00 98.06 87 SER A CA 1
ATOM 669 C C . SER A 1 87 ? 21.286 0.842 -13.949 1.00 98.06 87 SER A C 1
ATOM 671 O O . SER A 1 87 ? 20.317 0.486 -13.275 1.00 98.06 87 SER A O 1
ATOM 673 N N . VAL A 1 88 ? 22.068 -0.053 -14.563 1.00 98.38 88 VAL A N 1
ATOM 674 C CA . VAL A 1 88 ? 21.933 -1.516 -14.401 1.00 98.38 88 VAL A CA 1
ATOM 675 C C . VAL A 1 88 ? 23.309 -2.117 -14.119 1.00 98.38 88 VAL A C 1
ATOM 677 O O . VAL A 1 88 ? 23.844 -2.907 -14.897 1.00 98.38 88 VAL A O 1
ATOM 680 N N . ASN A 1 89 ? 23.939 -1.665 -13.033 1.00 97.69 89 ASN A N 1
ATOM 681 C CA . ASN A 1 89 ? 25.376 -1.837 -12.798 1.00 97.69 89 ASN A CA 1
ATOM 682 C C . ASN A 1 89 ? 25.734 -2.585 -11.501 1.00 97.69 89 ASN A C 1
ATOM 684 O O . ASN A 1 89 ? 26.919 -2.737 -11.194 1.00 97.69 89 ASN A O 1
ATOM 688 N N . ARG A 1 90 ? 24.751 -3.070 -10.733 1.00 97.81 90 ARG A N 1
ATOM 689 C CA . ARG A 1 90 ? 24.999 -3.612 -9.387 1.00 97.81 90 ARG A CA 1
ATOM 690 C C . ARG A 1 90 ? 25.047 -5.139 -9.367 1.00 97.81 90 ARG A C 1
ATOM 692 O O . ARG A 1 90 ? 24.120 -5.775 -9.862 1.00 97.81 90 ARG A O 1
ATOM 699 N N . PRO A 1 91 ? 26.077 -5.765 -8.771 1.00 97.25 91 PRO A N 1
ATOM 700 C CA . PRO A 1 91 ? 26.149 -7.226 -8.672 1.00 97.25 91 PRO A CA 1
ATOM 701 C C . PRO A 1 91 ? 25.226 -7.800 -7.584 1.00 97.25 91 PRO A C 1
ATOM 703 O O . PRO A 1 91 ? 24.881 -8.979 -7.622 1.00 97.25 91 PRO A O 1
ATOM 706 N N . SER A 1 92 ? 24.820 -6.974 -6.621 1.00 97.06 92 SER A N 1
ATOM 707 C CA . SER A 1 92 ? 23.958 -7.326 -5.493 1.00 97.06 92 SER A CA 1
ATOM 708 C C . SER A 1 92 ? 23.010 -6.173 -5.192 1.00 97.06 92 SER A C 1
ATOM 710 O O . SER A 1 92 ? 23.391 -5.021 -5.384 1.00 97.06 92 SER A O 1
ATOM 712 N N . ALA A 1 93 ? 21.821 -6.483 -4.682 1.00 96.69 93 ALA A N 1
ATOM 713 C CA . ALA A 1 93 ? 20.821 -5.483 -4.342 1.00 96.69 93 ALA A CA 1
ATOM 714 C C . ALA A 1 93 ? 20.869 -5.077 -2.860 1.00 96.69 93 ALA A C 1
ATOM 716 O O . ALA A 1 93 ? 21.037 -5.917 -1.973 1.00 96.69 93 ALA A O 1
ATOM 717 N N . SER A 1 94 ? 20.683 -3.786 -2.618 1.00 95.88 94 SER A N 1
ATOM 718 C CA . SER A 1 94 ? 20.554 -3.121 -1.325 1.00 95.88 94 SER A CA 1
ATOM 719 C C . SER A 1 94 ? 19.460 -2.045 -1.443 1.00 95.88 94 SER A C 1
ATOM 721 O O . SER A 1 94 ? 18.443 -2.262 -2.103 1.00 95.88 94 SER A O 1
ATOM 723 N N . GLU A 1 95 ? 19.627 -0.893 -0.796 1.00 96.31 95 GLU A N 1
ATOM 724 C CA . GLU A 1 95 ? 18.650 0.196 -0.778 1.00 96.31 95 GLU A CA 1
ATOM 725 C C . GLU A 1 95 ? 18.367 0.783 -2.171 1.00 96.31 95 GLU A C 1
ATOM 727 O O . GLU A 1 95 ? 17.205 0.893 -2.553 1.00 96.31 95 GLU A O 1
ATOM 732 N N . TRP A 1 96 ? 19.397 1.125 -2.950 1.00 97.75 96 TRP A N 1
ATOM 733 C CA . TRP A 1 96 ? 19.232 1.816 -4.241 1.00 97.75 96 TRP A CA 1
ATOM 734 C C . TRP A 1 96 ? 18.685 0.923 -5.357 1.00 97.75 96 TRP A C 1
ATOM 736 O O . TRP A 1 96 ? 18.141 1.415 -6.342 1.00 97.75 96 TRP A O 1
ATOM 746 N N . GLU A 1 97 ? 18.776 -0.392 -5.187 1.00 98.31 97 GLU A N 1
ATOM 747 C CA . GLU A 1 97 ? 18.222 -1.381 -6.113 1.00 98.31 97 GLU A CA 1
ATOM 748 C C . GLU A 1 97 ? 16.817 -1.842 -5.696 1.00 98.31 97 GLU A C 1
ATOM 750 O O . GLU A 1 97 ? 16.216 -2.691 -6.361 1.00 98.31 97 GLU A O 1
ATOM 755 N N . THR A 1 98 ? 16.296 -1.310 -4.584 1.00 98.19 98 THR A N 1
ATOM 756 C CA . THR A 1 98 ? 14.980 -1.652 -4.044 1.00 98.19 98 THR A CA 1
ATOM 757 C C . THR A 1 98 ? 13.963 -0.566 -4.373 1.00 98.19 98 THR A C 1
ATOM 759 O O . THR A 1 98 ? 14.069 0.576 -3.932 1.00 98.19 98 THR A O 1
ATOM 762 N N . PHE A 1 99 ? 12.916 -0.952 -5.097 1.00 98.50 99 PHE A N 1
ATOM 763 C CA . PHE A 1 99 ? 11.829 -0.073 -5.521 1.00 98.50 99 PHE A CA 1
ATOM 764 C C . PHE A 1 99 ? 10.555 -0.425 -4.763 1.00 98.50 99 PHE A C 1
ATOM 766 O O . PHE A 1 99 ? 10.220 -1.601 -4.616 1.00 98.50 99 PHE A O 1
ATOM 773 N N . LYS A 1 100 ? 9.814 0.583 -4.305 1.00 98.50 100 LYS A N 1
ATOM 774 C CA . LYS A 1 100 ? 8.484 0.398 -3.714 1.00 98.50 100 LYS A CA 1
ATOM 775 C C . LYS A 1 100 ? 7.419 0.557 -4.787 1.00 98.50 100 LYS A C 1
ATOM 777 O O . LYS A 1 100 ? 7.452 1.514 -5.557 1.00 98.50 100 LYS A O 1
ATOM 782 N N . LEU A 1 101 ? 6.456 -0.353 -4.823 1.00 98.50 101 LEU A N 1
ATOM 783 C CA . LEU A 1 101 ? 5.354 -0.283 -5.774 1.00 98.50 101 LEU A CA 1
ATOM 784 C C . LEU A 1 101 ? 4.215 0.584 -5.255 1.00 98.50 101 LEU A C 1
ATOM 786 O O . LEU A 1 101 ? 3.752 0.422 -4.128 1.00 98.50 101 LEU A O 1
ATOM 790 N N . TRP A 1 102 ? 3.717 1.458 -6.117 1.00 98.44 102 TRP A N 1
ATOM 791 C CA . TRP A 1 102 ? 2.424 2.115 -5.981 1.00 98.44 102 TRP A CA 1
ATOM 792 C C . TRP A 1 102 ? 1.480 1.496 -6.999 1.00 98.44 102 TRP A C 1
ATOM 794 O O . TRP A 1 102 ? 1.714 1.554 -8.207 1.00 98.44 102 TRP A O 1
ATOM 804 N N . ARG A 1 103 ? 0.426 0.844 -6.518 1.00 98.12 103 ARG A N 1
ATOM 805 C CA . ARG A 1 103 ? -0.487 0.088 -7.372 1.00 98.12 103 ARG A CA 1
ATOM 806 C C . ARG A 1 103 ? -1.534 1.024 -7.964 1.00 98.12 103 ARG A C 1
ATOM 808 O O . ARG A 1 103 ? -2.267 1.681 -7.228 1.00 98.12 103 ARG A O 1
ATOM 815 N N . VAL A 1 104 ? -1.615 1.050 -9.293 1.00 97.75 104 VAL A N 1
ATOM 816 C CA . VAL A 1 104 ? -2.616 1.829 -10.042 1.00 97.75 104 VAL A CA 1
ATOM 817 C C . VAL A 1 104 ? -3.758 0.919 -10.488 1.00 97.75 104 VAL A C 1
ATOM 819 O O . VAL A 1 104 ? -4.928 1.252 -10.338 1.00 97.75 104 VAL A O 1
ATOM 822 N N . THR A 1 105 ? -3.423 -0.260 -11.017 1.00 96.81 105 THR A N 1
ATOM 823 C CA . THR A 1 105 ? -4.388 -1.310 -11.383 1.00 96.81 105 THR A CA 1
ATOM 824 C C . THR A 1 105 ? -3.824 -2.688 -11.033 1.00 96.81 105 THR A C 1
ATOM 826 O O . THR A 1 105 ? -2.765 -2.798 -10.419 1.00 96.81 105 THR A O 1
ATOM 829 N N . SER A 1 106 ? -4.501 -3.764 -11.441 1.00 96.00 106 SER A N 1
ATOM 830 C CA . SER A 1 106 ? -3.994 -5.126 -11.257 1.00 96.00 106 SER A CA 1
ATOM 831 C C . SER A 1 106 ? -2.697 -5.424 -12.005 1.00 96.00 106 SER A C 1
ATOM 833 O O . SER A 1 106 ? -1.966 -6.315 -11.576 1.00 96.00 106 SER A O 1
ATOM 835 N N . THR A 1 107 ? -2.388 -4.694 -13.078 1.00 96.69 107 THR A N 1
ATOM 836 C CA . THR A 1 107 ? -1.172 -4.903 -13.882 1.00 96.69 107 THR A CA 1
ATOM 837 C C . THR A 1 107 ? -0.284 -3.669 -13.986 1.00 96.69 107 THR A C 1
ATOM 839 O O . THR A 1 107 ? 0.866 -3.801 -14.396 1.00 96.69 107 THR A O 1
ATOM 842 N N . ARG A 1 108 ? -0.777 -2.482 -13.608 1.00 98.44 108 ARG A N 1
ATOM 843 C CA . ARG A 1 108 ? -0.039 -1.215 -13.713 1.00 98.44 108 ARG A CA 1
ATOM 844 C C . ARG A 1 108 ? 0.401 -0.674 -12.362 1.00 98.44 108 ARG A C 1
ATOM 846 O O . ARG A 1 108 ? -0.409 -0.566 -11.437 1.00 98.44 108 ARG A O 1
ATOM 853 N N . PHE A 1 109 ? 1.664 -0.276 -12.299 1.00 98.69 109 PHE A N 1
ATOM 854 C CA . PHE A 1 109 ? 2.359 0.136 -11.092 1.00 98.69 109 PHE A CA 1
ATOM 855 C C . PHE A 1 109 ? 3.261 1.332 -11.372 1.00 98.69 109 PHE A C 1
ATOM 857 O O . PHE A 1 109 ? 3.819 1.460 -12.458 1.00 98.69 109 PHE A O 1
ATOM 864 N N . GLN A 1 110 ? 3.438 2.173 -10.367 1.00 98.69 110 GLN A N 1
ATOM 865 C CA . GLN A 1 110 ? 4.468 3.201 -10.335 1.00 98.69 110 GLN A CA 1
ATOM 866 C C . GLN A 1 110 ? 5.589 2.708 -9.419 1.00 98.69 110 GLN A C 1
ATOM 868 O O . GLN A 1 110 ? 5.322 2.070 -8.396 1.00 98.69 110 GLN A O 1
ATOM 873 N N . LEU A 1 111 ? 6.841 2.951 -9.801 1.00 98.56 111 LEU A N 1
ATOM 874 C CA . LEU A 1 111 ? 8.010 2.518 -9.036 1.00 98.56 111 LEU A CA 1
ATOM 875 C C . LEU A 1 111 ? 8.575 3.728 -8.301 1.00 98.56 111 LEU A C 1
ATOM 877 O O . LEU A 1 111 ? 8.964 4.705 -8.937 1.00 98.56 111 LEU A O 1
ATOM 881 N N . ARG A 1 112 ? 8.626 3.652 -6.974 1.00 97.81 112 ARG A N 1
ATOM 882 C CA . ARG A 1 112 ? 9.151 4.705 -6.107 1.00 97.81 112 ARG A CA 1
ATOM 883 C C . ARG A 1 112 ? 10.521 4.313 -5.564 1.00 97.81 112 ARG A C 1
ATOM 885 O O . ARG A 1 112 ? 10.696 3.183 -5.099 1.00 97.81 112 ARG A O 1
ATOM 892 N N . VAL A 1 113 ? 11.478 5.229 -5.633 1.00 97.81 113 VAL A N 1
ATOM 893 C CA . VAL A 1 113 ? 12.870 5.030 -5.192 1.00 97.81 113 VAL A CA 1
ATOM 894 C C . VAL A 1 113 ? 13.086 5.565 -3.769 1.00 97.81 113 VAL A C 1
ATOM 896 O O . VAL A 1 113 ? 12.160 6.109 -3.160 1.00 97.81 113 VAL A O 1
ATOM 899 N N . SER A 1 114 ? 14.276 5.374 -3.188 1.00 95.69 114 SER A N 1
ATOM 900 C CA . SER A 1 114 ? 14.498 5.640 -1.758 1.00 95.69 114 SER A CA 1
ATOM 901 C C . SER A 1 114 ? 14.413 7.121 -1.375 1.00 95.69 114 SER A C 1
ATOM 903 O O . SER A 1 114 ? 13.983 7.431 -0.263 1.00 95.69 114 SER A O 1
ATOM 905 N N . ASN A 1 115 ? 14.708 8.042 -2.300 1.00 95.31 115 ASN A N 1
ATOM 906 C CA . ASN A 1 115 ? 14.510 9.481 -2.099 1.00 95.31 115 ASN A CA 1
ATOM 907 C C . ASN A 1 115 ? 13.042 9.934 -2.244 1.00 95.31 115 ASN A C 1
ATOM 909 O O . ASN A 1 115 ? 12.777 11.128 -2.129 1.00 95.31 115 ASN A O 1
ATOM 913 N N . ASN A 1 116 ? 12.108 8.995 -2.450 1.00 95.44 116 ASN A N 1
ATOM 914 C CA . ASN A 1 116 ? 10.672 9.189 -2.655 1.00 95.44 116 ASN A CA 1
ATOM 915 C C . ASN A 1 116 ? 10.215 9.677 -4.039 1.00 95.44 116 ASN A C 1
ATOM 917 O O . ASN A 1 116 ? 8.999 9.827 -4.217 1.00 95.44 116 ASN A O 1
ATOM 921 N N . ASP A 1 117 ? 11.124 9.852 -4.997 1.00 97.12 117 ASP A N 1
ATOM 922 C CA . ASP A 1 117 ? 10.773 10.119 -6.392 1.00 97.12 117 ASP A CA 1
ATOM 923 C C . ASP A 1 117 ? 10.261 8.858 -7.102 1.00 97.12 117 ASP A C 1
ATOM 925 O O . ASP A 1 117 ? 10.374 7.727 -6.616 1.00 97.12 117 ASP A O 1
ATOM 929 N N . PHE A 1 118 ? 9.698 9.066 -8.284 1.00 98.44 118 PHE A N 1
ATOM 930 C CA . PHE A 1 118 ? 9.155 8.042 -9.153 1.00 98.44 118 PHE A CA 1
ATOM 931 C C . PHE A 1 118 ? 10.022 7.850 -10.387 1.00 98.44 118 PHE A C 1
ATOM 933 O O . PHE A 1 118 ? 10.524 8.809 -10.982 1.00 98.44 118 PHE A O 1
ATOM 940 N N . VAL A 1 119 ? 10.158 6.584 -10.774 1.00 98.50 119 VAL A N 1
ATOM 941 C CA . VAL A 1 119 ? 10.729 6.191 -12.058 1.00 98.50 119 VAL A CA 1
ATOM 942 C C . VAL A 1 119 ? 9.809 6.686 -13.167 1.00 98.50 119 VAL A C 1
ATOM 944 O O . VAL A 1 119 ? 8.619 6.403 -13.142 1.00 98.50 119 VAL A O 1
ATOM 947 N N . SER A 1 120 ? 10.378 7.382 -14.141 1.00 98.00 120 SER A N 1
ATOM 948 C CA . SER A 1 120 ? 9.732 7.936 -15.324 1.00 98.00 120 SER A CA 1
ATOM 949 C C . SER A 1 120 ? 10.427 7.400 -16.566 1.00 98.00 120 SER A C 1
ATOM 951 O O . SER A 1 120 ? 11.652 7.257 -16.578 1.00 98.00 120 SER A O 1
ATOM 953 N N . ALA A 1 121 ? 9.659 7.098 -17.605 1.00 97.38 121 ALA A N 1
ATOM 954 C CA . ALA A 1 121 ? 10.180 6.792 -18.930 1.00 97.38 121 ALA A CA 1
ATOM 955 C C . ALA A 1 121 ? 9.723 7.883 -19.899 1.00 97.38 121 ALA A C 1
ATOM 957 O O . ALA A 1 121 ? 8.526 8.086 -20.034 1.00 97.38 121 ALA A O 1
ATOM 958 N N . SER A 1 122 ? 10.645 8.571 -20.571 1.00 94.69 122 SER A N 1
ATOM 959 C CA . SER A 1 122 ? 10.301 9.584 -21.576 1.00 94.69 122 SER A CA 1
ATOM 960 C C . SER A 1 122 ? 9.881 8.953 -22.908 1.00 94.69 122 SER A C 1
ATOM 962 O O . SER A 1 122 ? 10.102 7.761 -23.147 1.00 94.69 122 SER A O 1
ATOM 964 N N . ASP A 1 123 ? 9.316 9.760 -23.809 1.00 91.56 123 ASP A N 1
ATOM 965 C CA . ASP A 1 123 ? 8.928 9.312 -25.154 1.00 91.56 123 ASP A CA 1
ATOM 966 C C . ASP A 1 123 ? 10.151 8.908 -26.003 1.00 91.56 123 ASP A C 1
ATOM 968 O O . ASP A 1 123 ? 10.115 7.968 -26.795 1.00 91.56 123 ASP A O 1
ATOM 972 N N . GLU A 1 124 ? 11.296 9.549 -25.759 1.00 89.31 124 GLU A N 1
ATOM 973 C CA . GLU A 1 124 ? 12.588 9.215 -26.369 1.00 89.31 124 GLU A CA 1
ATOM 974 C C . GLU A 1 124 ? 13.242 7.965 -25.750 1.00 89.31 124 GLU A C 1
ATOM 976 O O . GLU A 1 124 ? 14.322 7.550 -26.177 1.00 89.31 124 GLU A O 1
ATOM 981 N N . GLY A 1 125 ? 12.607 7.357 -24.743 1.00 91.69 125 GLY A N 1
ATOM 982 C CA . GLY A 1 125 ? 13.061 6.132 -24.092 1.00 91.69 125 GLY A CA 1
ATOM 983 C C . GLY A 1 125 ? 14.086 6.341 -22.974 1.00 91.69 125 GLY A C 1
ATOM 984 O O . GLY A 1 125 ? 14.690 5.364 -22.523 1.00 91.69 125 GLY A O 1
ATOM 985 N N . ALA A 1 126 ? 14.305 7.572 -22.503 1.00 94.88 126 ALA A N 1
ATOM 986 C CA . ALA A 1 126 ? 15.160 7.817 -21.344 1.00 94.88 126 ALA A CA 1
ATOM 987 C C . ALA A 1 126 ? 14.431 7.420 -20.051 1.00 94.88 126 ALA A C 1
ATOM 989 O O . ALA A 1 126 ? 13.287 7.814 -19.853 1.00 94.88 126 ALA A O 1
ATOM 990 N N . VAL A 1 127 ? 15.092 6.663 -19.167 1.00 97.88 127 VAL A N 1
ATOM 991 C CA . VAL A 1 127 ? 14.537 6.297 -17.853 1.00 97.88 127 VAL A CA 1
ATOM 992 C C . VAL A 1 127 ? 15.311 6.973 -16.726 1.00 97.88 127 VAL A C 1
ATOM 994 O O . VAL A 1 127 ? 16.536 6.843 -16.626 1.00 97.88 127 VAL A O 1
ATOM 997 N N . GLU A 1 128 ? 14.586 7.676 -15.863 1.00 97.19 128 GLU A N 1
ATOM 998 C CA . GLU A 1 128 ? 15.118 8.435 -14.727 1.00 97.19 128 GLU A CA 1
ATOM 999 C C . GLU A 1 128 ? 14.175 8.377 -13.526 1.00 97.19 128 GLU A C 1
ATOM 1001 O O . GLU A 1 128 ? 12.993 8.098 -13.679 1.00 97.19 128 GLU A O 1
ATOM 1006 N N . ALA A 1 129 ? 14.684 8.640 -12.325 1.00 96.75 129 ALA A N 1
ATOM 1007 C CA . ALA A 1 129 ? 13.897 8.648 -11.094 1.00 96.75 129 ALA A CA 1
ATOM 1008 C C . ALA A 1 129 ? 13.877 10.046 -10.460 1.00 96.75 129 ALA A C 1
ATOM 1010 O O . ALA A 1 129 ? 14.441 10.236 -9.392 1.00 96.75 129 ALA A O 1
ATOM 1011 N N . SER A 1 130 ? 13.309 11.037 -11.151 1.00 93.88 130 SER A N 1
ATOM 1012 C CA . SER A 1 130 ? 13.395 12.468 -10.791 1.00 93.88 130 SER A CA 1
ATOM 1013 C C . SER A 1 130 ? 12.044 13.119 -10.461 1.00 93.88 130 SER A C 1
ATOM 1015 O O . SER A 1 130 ? 11.977 14.314 -10.166 1.00 93.88 130 SER A O 1
ATOM 1017 N N . LYS A 1 131 ? 10.941 12.372 -10.587 1.00 96.44 131 LYS A N 1
ATOM 1018 C CA . LYS A 1 131 ? 9.587 12.928 -10.492 1.00 96.44 131 LYS A CA 1
ATOM 1019 C C . LYS A 1 131 ? 9.051 12.780 -9.080 1.00 96.44 131 LYS A C 1
ATOM 1021 O O . LYS A 1 131 ? 8.870 11.667 -8.612 1.00 96.44 131 LYS A O 1
ATOM 1026 N N . SER A 1 132 ? 8.701 13.887 -8.436 1.00 95.06 132 SER A N 1
ATOM 1027 C CA . SER A 1 132 ? 8.119 13.878 -7.087 1.00 95.06 132 SER A CA 1
ATOM 1028 C C . SER A 1 132 ? 6.641 13.468 -7.055 1.00 95.06 132 SER A C 1
ATOM 1030 O O . SER A 1 132 ? 6.080 13.211 -5.990 1.00 95.06 132 SER A O 1
ATOM 1032 N N . SER A 1 133 ? 5.976 13.434 -8.212 1.00 95.19 133 SER A N 1
ATOM 1033 C CA . SER A 1 133 ? 4.583 13.015 -8.367 1.00 95.19 133 SER A CA 1
ATOM 1034 C C . SER A 1 133 ? 4.427 12.216 -9.657 1.00 95.19 133 SER A C 1
ATOM 1036 O O . SER A 1 133 ? 4.947 12.655 -10.684 1.00 95.19 133 SER A O 1
ATOM 1038 N N . PRO A 1 134 ? 3.736 11.065 -9.619 1.00 96.69 134 PRO A N 1
ATOM 1039 C CA . PRO A 1 134 ? 3.626 10.201 -10.777 1.00 96.69 134 PRO A CA 1
ATOM 1040 C C . PRO A 1 134 ? 2.348 10.468 -11.576 1.00 96.69 134 PRO A C 1
ATOM 1042 O O . PRO A 1 134 ? 1.289 10.747 -11.009 1.00 96.69 134 PRO A O 1
ATOM 1045 N N . ASP A 1 135 ? 2.436 10.287 -12.886 1.00 95.88 135 ASP A N 1
ATOM 1046 C CA . ASP A 1 135 ? 1.310 10.258 -13.816 1.00 95.88 135 ASP A CA 1
ATOM 1047 C C . ASP A 1 135 ? 1.512 9.097 -14.815 1.00 95.88 135 ASP A C 1
ATOM 1049 O O . ASP A 1 135 ? 2.052 8.033 -14.478 1.00 95.88 135 ASP A O 1
ATOM 1053 N N . MET A 1 136 ? 1.050 9.259 -16.052 1.00 96.56 136 MET A N 1
ATOM 1054 C CA . MET A 1 136 ? 1.107 8.248 -17.093 1.00 96.56 136 MET A CA 1
ATOM 1055 C C . MET A 1 136 ? 2.537 7.787 -17.398 1.00 96.56 136 MET A C 1
ATOM 1057 O O . MET A 1 136 ? 2.747 6.584 -17.522 1.00 96.56 136 MET A O 1
ATOM 1061 N N . TRP A 1 137 ? 3.519 8.693 -17.441 1.00 96.94 137 TRP A N 1
ATOM 1062 C CA . TRP A 1 137 ? 4.914 8.383 -17.794 1.00 96.94 137 TRP A CA 1
ATOM 1063 C C . TRP A 1 137 ? 5.699 7.677 -16.682 1.00 96.94 137 TRP A C 1
ATOM 1065 O O . TRP A 1 137 ? 6.709 7.027 -16.953 1.00 96.94 137 TRP A O 1
ATOM 1075 N N . GLU A 1 138 ? 5.194 7.721 -15.450 1.00 98.06 138 GLU A N 1
ATOM 1076 C CA . GLU A 1 138 ? 5.735 6.997 -14.295 1.00 98.06 138 GLU A CA 1
ATOM 1077 C C . GLU A 1 138 ? 5.012 5.665 -14.054 1.00 98.06 138 GLU A C 1
ATOM 1079 O O . GLU A 1 138 ? 5.283 4.954 -13.084 1.00 98.06 138 GLU A O 1
ATOM 1084 N N . THR A 1 139 ? 4.061 5.319 -14.926 1.00 98.44 139 THR A N 1
ATOM 1085 C CA . THR A 1 139 ? 3.232 4.125 -14.795 1.00 98.44 139 THR A CA 1
ATOM 1086 C C . THR A 1 139 ? 3.679 3.042 -15.772 1.00 98.44 139 THR A C 1
ATOM 1088 O O . THR A 1 139 ? 3.611 3.196 -16.992 1.00 98.44 139 THR A O 1
ATOM 1091 N N . PHE A 1 140 ? 4.052 1.891 -15.220 1.00 98.62 140 PHE A N 1
ATOM 1092 C CA . PHE A 1 140 ? 4.537 0.727 -15.951 1.00 98.62 140 PHE A CA 1
ATOM 1093 C C . PHE A 1 140 ? 3.585 -0.443 -15.781 1.00 98.62 140 PHE A C 1
ATOM 1095 O O . PHE A 1 140 ? 3.087 -0.717 -14.690 1.00 98.62 140 PHE A O 1
ATOM 1102 N N . GLU A 1 141 ? 3.356 -1.179 -16.855 1.00 98.56 141 GLU A N 1
ATOM 1103 C CA . GLU A 1 141 ? 2.701 -2.472 -16.768 1.00 98.56 141 GLU A CA 1
ATOM 1104 C C . GLU A 1 141 ? 3.731 -3.565 -16.497 1.00 98.56 141 GLU A C 1
ATOM 1106 O O . GLU A 1 141 ? 4.674 -3.740 -17.270 1.00 98.56 141 GLU A O 1
ATOM 1111 N N . ILE A 1 142 ? 3.533 -4.313 -15.413 1.00 98.38 142 ILE A N 1
ATOM 1112 C CA . ILE A 1 142 ? 4.349 -5.480 -15.080 1.00 98.38 142 ILE A CA 1
ATOM 1113 C C . ILE A 1 142 ? 3.663 -6.716 -15.657 1.00 98.38 142 ILE A C 1
ATOM 1115 O O . ILE A 1 142 ? 2.585 -7.119 -15.213 1.00 98.38 142 ILE A O 1
ATOM 1119 N N . ILE A 1 143 ? 4.314 -7.335 -16.636 1.00 97.75 143 ILE A N 1
ATOM 1120 C CA . ILE A 1 143 ? 3.850 -8.542 -17.320 1.00 97.75 143 ILE A CA 1
ATOM 1121 C C . ILE A 1 143 ? 4.709 -9.704 -16.837 1.00 97.75 143 ILE A C 1
ATOM 1123 O O . ILE A 1 143 ? 5.928 -9.653 -16.965 1.00 97.75 143 ILE A O 1
ATOM 1127 N N . ARG A 1 144 ? 4.088 -10.746 -16.281 1.00 96.12 144 ARG A N 1
ATOM 1128 C CA . ARG A 1 144 ? 4.789 -11.930 -15.763 1.00 96.12 144 ARG A CA 1
ATOM 1129 C C . ARG A 1 144 ? 4.828 -13.053 -16.789 1.00 96.12 144 ARG A C 1
ATOM 1131 O O . ARG A 1 144 ? 3.863 -13.257 -17.526 1.00 96.12 144 ARG A O 1
ATOM 1138 N N . ASP A 1 145 ? 5.917 -13.807 -16.785 1.00 96.12 145 ASP A N 1
ATOM 1139 C CA . ASP A 1 145 ? 6.030 -15.046 -17.545 1.00 96.12 145 ASP A CA 1
ATOM 1140 C C . ASP A 1 145 ? 5.127 -16.123 -16.932 1.00 96.12 145 ASP A C 1
ATOM 1142 O O . ASP A 1 145 ? 5.299 -16.531 -15.785 1.00 96.12 145 ASP A O 1
ATOM 1146 N N . SER A 1 146 ? 4.165 -16.629 -17.702 1.00 92.62 146 SER A N 1
ATOM 1147 C CA . SER A 1 146 ? 3.299 -17.725 -17.245 1.00 92.62 146 SER A CA 1
ATOM 1148 C C . SER A 1 146 ? 4.060 -19.025 -16.949 1.00 92.62 146 SER A C 1
ATOM 1150 O O . SER A 1 146 ? 3.569 -19.860 -16.192 1.00 92.62 146 SER A O 1
ATOM 1152 N N . SER A 1 147 ? 5.254 -19.197 -17.528 1.00 91.12 147 SER A N 1
ATOM 1153 C CA . SER A 1 147 ? 6.117 -20.366 -17.336 1.00 91.12 147 SER A CA 1
ATOM 1154 C C . SER A 1 147 ? 7.150 -20.190 -16.215 1.00 91.12 147 SER A C 1
ATOM 1156 O O . SER A 1 147 ? 7.750 -21.172 -15.776 1.00 91.12 147 SER A O 1
ATOM 1158 N N . SER A 1 148 ? 7.339 -18.964 -15.709 1.00 87.50 148 SER A N 1
ATOM 1159 C CA . SER A 1 148 ? 8.298 -18.647 -14.648 1.00 87.50 148 SER A CA 1
ATOM 1160 C C . SER A 1 148 ? 7.783 -17.552 -13.723 1.00 87.50 148 SER A C 1
ATOM 1162 O O . SER A 1 148 ? 7.600 -16.406 -14.117 1.00 87.50 148 SER A O 1
ATOM 1164 N N . SER A 1 149 ? 7.670 -17.859 -12.432 1.00 80.25 149 SER A N 1
ATOM 1165 C CA . SER A 1 149 ? 7.197 -16.894 -11.433 1.00 80.25 149 SER A CA 1
ATOM 1166 C C . SER A 1 149 ? 8.130 -15.698 -11.205 1.00 80.25 149 SER A C 1
ATOM 1168 O O . SER A 1 149 ? 7.725 -14.747 -10.540 1.00 80.25 149 SER A O 1
ATOM 1170 N N . LYS A 1 150 ? 9.364 -15.734 -11.728 1.00 90.88 150 LYS A N 1
ATOM 1171 C CA . LYS A 1 150 ? 10.377 -14.692 -11.502 1.00 90.88 150 LYS A CA 1
ATOM 1172 C C . LYS A 1 150 ? 10.581 -13.758 -12.685 1.00 90.88 150 LYS A C 1
ATOM 1174 O O . LYS A 1 150 ? 11.113 -12.675 -12.483 1.00 90.88 150 LYS A O 1
ATOM 1179 N N . ARG A 1 151 ? 10.226 -14.157 -13.908 1.00 97.44 151 ARG A N 1
ATOM 1180 C CA . ARG A 1 151 ? 10.529 -13.351 -15.098 1.00 97.44 151 ARG A CA 1
ATOM 1181 C C . ARG A 1 151 ? 9.424 -12.352 -15.373 1.00 97.44 151 ARG A C 1
ATOM 1183 O O . ARG A 1 151 ? 8.241 -12.694 -15.345 1.00 97.44 151 ARG A O 1
ATOM 1190 N N . VAL A 1 152 ? 9.832 -11.122 -15.654 1.00 98.44 152 VAL A N 1
ATOM 1191 C CA . VAL A 1 152 ? 8.927 -10.029 -15.979 1.00 98.44 152 VAL A CA 1
ATOM 1192 C C . VAL A 1 152 ? 9.412 -9.214 -17.167 1.00 98.44 152 VAL A C 1
ATOM 1194 O O . VAL A 1 152 ? 10.612 -9.076 -17.411 1.00 98.44 152 VAL A O 1
ATOM 1197 N N . HIS A 1 153 ? 8.441 -8.627 -17.854 1.00 98.62 153 HIS A N 1
ATOM 1198 C CA . HIS A 1 153 ? 8.623 -7.476 -18.720 1.00 98.62 153 HIS A CA 1
ATOM 1199 C C . HIS A 1 153 ? 7.968 -6.260 -18.071 1.00 98.62 153 HIS A C 1
ATOM 1201 O O . HIS A 1 153 ? 6.910 -6.376 -17.448 1.00 98.62 153 HIS A O 1
ATOM 1207 N N . LEU A 1 154 ? 8.576 -5.091 -18.255 1.00 98.50 154 LEU A N 1
ATOM 1208 C CA . LEU A 1 154 ? 7.997 -3.816 -17.849 1.00 98.50 154 LEU A CA 1
ATOM 1209 C C . LEU A 1 154 ? 7.692 -3.010 -19.109 1.00 98.50 154 LEU A C 1
ATOM 1211 O O . LEU A 1 154 ? 8.610 -2.653 -19.848 1.00 98.50 154 LEU A O 1
ATOM 1215 N N . ARG A 1 155 ? 6.409 -2.758 -19.374 1.00 98.44 155 ARG A N 1
ATOM 1216 C CA . ARG A 1 155 ? 5.953 -1.949 -20.511 1.00 98.44 155 ARG A CA 1
ATOM 1217 C C . ARG A 1 155 ? 5.655 -0.528 -20.043 1.00 98.44 155 ARG A C 1
ATOM 1219 O O . ARG A 1 155 ? 4.857 -0.341 -19.127 1.00 98.44 155 ARG A O 1
ATOM 1226 N N . ALA A 1 156 ? 6.303 0.452 -20.662 1.00 98.00 156 ALA A N 1
ATOM 1227 C CA . ALA A 1 156 ? 6.105 1.871 -20.388 1.00 98.00 156 ALA A CA 1
ATOM 1228 C C . ALA A 1 156 ? 4.831 2.407 -21.063 1.00 98.00 156 ALA A C 1
ATOM 1230 O O . ALA A 1 156 ? 4.212 1.735 -21.895 1.00 98.00 156 ALA A O 1
ATOM 1231 N N . HIS A 1 157 ? 4.459 3.646 -20.734 1.00 96.25 157 HIS A N 1
ATOM 1232 C CA . HIS A 1 157 ? 3.297 4.321 -21.316 1.00 96.25 157 HIS A CA 1
ATOM 1233 C C . HIS A 1 157 ? 3.343 4.432 -22.845 1.00 96.25 157 HIS A C 1
ATOM 1235 O O . HIS A 1 157 ? 2.323 4.210 -23.494 1.00 96.25 157 HIS A O 1
ATOM 1241 N N . SER A 1 158 ? 4.527 4.677 -23.419 1.00 95.75 158 SER A N 1
ATOM 1242 C CA . SER A 1 158 ? 4.760 4.722 -24.873 1.00 95.75 158 SER A CA 1
ATOM 1243 C C . SER A 1 158 ? 4.442 3.405 -25.597 1.00 95.75 158 SER A C 1
ATOM 1245 O O . SER A 1 158 ? 4.437 3.348 -26.824 1.00 95.75 158 SER A O 1
ATOM 1247 N N . GLY A 1 159 ? 4.202 2.317 -24.856 1.00 96.00 159 GLY A N 1
ATOM 1248 C CA . GLY A 1 159 ? 3.998 0.971 -25.387 1.00 96.00 159 GLY A CA 1
ATOM 1249 C C . GLY A 1 159 ? 5.298 0.202 -25.623 1.00 96.00 159 GLY A C 1
ATOM 1250 O O . GLY A 1 159 ? 5.240 -0.997 -25.902 1.00 96.00 159 GLY A O 1
ATOM 1251 N N . MET A 1 160 ? 6.454 0.855 -25.471 1.00 97.75 160 MET A N 1
ATOM 1252 C CA . MET A 1 160 ? 7.770 0.219 -25.530 1.00 97.75 160 MET A CA 1
ATOM 1253 C C . MET A 1 160 ? 8.137 -0.443 -24.199 1.00 97.75 160 MET A C 1
ATOM 1255 O O . MET A 1 160 ? 7.600 -0.107 -23.139 1.00 97.75 160 MET A O 1
ATOM 1259 N N . TYR A 1 161 ? 9.051 -1.411 -24.253 1.00 98.56 161 TYR A N 1
ATOM 1260 C CA . TYR A 1 161 ? 9.503 -2.139 -23.069 1.00 98.56 161 TYR A CA 1
ATOM 1261 C C . TYR A 1 161 ? 10.800 -1.562 -22.512 1.00 98.56 161 TYR A C 1
ATOM 1263 O O . TYR A 1 161 ? 11.657 -1.076 -23.259 1.00 98.56 161 TYR A O 1
ATOM 1271 N N . LEU A 1 162 ? 10.946 -1.655 -21.190 1.00 98.62 162 LEU A N 1
ATOM 1272 C CA . LEU A 1 162 ? 12.219 -1.402 -20.533 1.00 98.62 162 LEU A CA 1
ATOM 1273 C C . LEU A 1 162 ? 13.264 -2.406 -21.017 1.00 98.62 162 LEU A C 1
ATOM 1275 O O . LEU A 1 162 ? 12.965 -3.589 -21.176 1.00 98.62 162 LEU A O 1
ATOM 1279 N N . GLN A 1 163 ? 14.494 -1.944 -21.214 1.00 98.44 163 GLN A N 1
ATOM 1280 C CA . GLN A 1 163 ? 15.622 -2.792 -21.558 1.00 98.44 163 GLN A CA 1
ATOM 1281 C C . GLN A 1 163 ? 16.954 -2.312 -20.982 1.00 98.44 163 GLN A C 1
ATOM 1283 O O . GLN A 1 163 ? 17.242 -1.116 -20.895 1.00 98.44 163 GLN A O 1
ATOM 1288 N N . ALA A 1 164 ? 17.792 -3.289 -20.646 1.00 98.25 164 ALA A N 1
ATOM 1289 C CA . ALA A 1 164 ? 19.160 -3.122 -20.179 1.00 98.25 164 ALA A CA 1
ATOM 1290 C C . ALA A 1 164 ? 20.142 -3.590 -21.268 1.00 98.25 164 ALA A C 1
ATOM 1292 O O . ALA A 1 164 ? 20.518 -4.766 -21.339 1.00 98.25 164 ALA A O 1
ATOM 1293 N N . LYS A 1 165 ? 20.518 -2.680 -22.177 1.00 97.12 165 LYS A N 1
ATOM 1294 C CA . LYS A 1 165 ? 21.458 -2.983 -23.275 1.00 97.12 165 LYS A CA 1
ATOM 1295 C C . LYS A 1 165 ? 22.893 -3.097 -22.774 1.00 97.12 165 LYS A C 1
ATOM 1297 O O . LYS A 1 165 ? 23.598 -4.020 -23.191 1.00 97.12 165 LYS A O 1
ATOM 1302 N N . ASP A 1 166 ? 23.263 -2.184 -21.886 1.00 96.81 166 ASP A N 1
ATOM 1303 C CA . ASP A 1 166 ? 24.554 -2.061 -21.226 1.00 96.81 166 ASP A CA 1
ATOM 1304 C C . ASP A 1 166 ? 24.360 -1.571 -19.771 1.00 96.81 166 ASP A C 1
ATOM 1306 O O . ASP A 1 166 ? 23.255 -1.160 -19.408 1.00 96.81 166 ASP A O 1
ATOM 1310 N N . PRO A 1 167 ? 25.396 -1.636 -18.914 1.00 97.31 167 PRO A N 1
ATOM 1311 C CA . PRO A 1 167 ? 25.254 -1.304 -17.495 1.00 97.31 167 PRO A CA 1
ATOM 1312 C C . PRO A 1 167 ? 25.005 0.178 -17.181 1.00 97.31 167 PRO A C 1
ATOM 1314 O O . PRO A 1 167 ? 24.647 0.498 -16.046 1.00 97.31 167 PRO A O 1
ATOM 1317 N N . SER A 1 168 ? 25.237 1.093 -18.128 1.00 95.69 168 SER A N 1
ATOM 1318 C CA . SER A 1 168 ? 25.250 2.532 -17.842 1.00 95.69 168 SER A CA 1
ATOM 1319 C C . SER A 1 168 ? 23.858 3.106 -17.610 1.00 95.69 168 SER A C 1
ATOM 1321 O O . SER A 1 168 ? 23.700 3.966 -16.744 1.00 95.69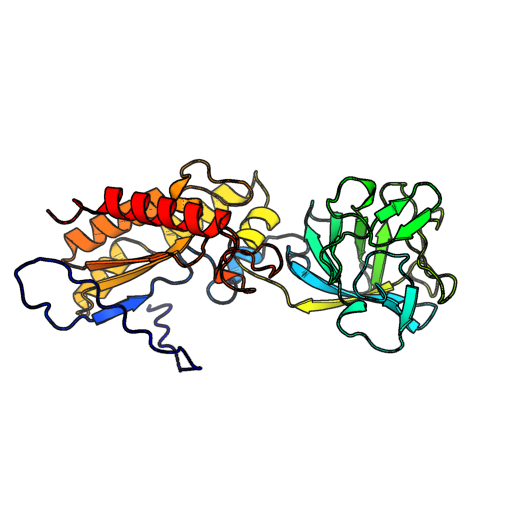 168 SER A O 1
ATOM 1323 N N . GLN A 1 169 ? 22.852 2.634 -18.353 1.00 96.25 169 GLN A N 1
ATOM 1324 C CA . GLN A 1 169 ? 21.519 3.217 -18.310 1.00 96.25 169 GLN A CA 1
ATOM 1325 C C . GLN A 1 169 ? 20.414 2.206 -18.665 1.00 96.25 169 GLN A C 1
ATOM 1327 O O . GLN A 1 169 ? 20.498 1.469 -19.649 1.00 96.25 169 GLN A O 1
ATOM 1332 N N . LEU A 1 170 ? 19.332 2.230 -17.888 1.00 98.31 170 LEU A N 1
ATOM 1333 C CA . LEU A 1 170 ? 18.054 1.615 -18.228 1.00 98.31 170 LEU A CA 1
ATOM 1334 C C . LEU A 1 170 ? 17.309 2.497 -19.241 1.00 98.31 170 LEU A C 1
ATOM 1336 O O . LEU A 1 170 ? 17.228 3.715 -19.089 1.00 98.31 170 LEU A O 1
ATOM 1340 N N . THR A 1 171 ? 16.749 1.886 -20.278 1.00 98.38 171 THR A N 1
ATOM 1341 C CA . THR A 1 171 ? 16.039 2.600 -21.355 1.00 98.38 171 THR A CA 1
ATOM 1342 C C . THR A 1 171 ? 14.670 1.982 -21.594 1.00 98.38 171 THR A C 1
ATOM 1344 O O . THR A 1 171 ? 14.455 0.827 -21.241 1.00 98.38 171 THR A O 1
ATOM 1347 N N . ALA A 1 172 ? 13.741 2.741 -22.167 1.00 98.12 172 ALA A N 1
ATOM 1348 C CA . ALA A 1 172 ? 12.367 2.335 -22.464 1.00 98.12 172 ALA A CA 1
ATOM 1349 C C . ALA A 1 172 ? 12.094 2.347 -23.975 1.00 98.12 172 ALA A C 1
ATOM 1351 O O . ALA A 1 172 ? 11.104 2.912 -24.425 1.00 98.12 172 ALA A O 1
ATOM 1352 N N . ASP A 1 173 ? 12.999 1.776 -24.772 1.00 97.50 173 ASP A N 1
ATOM 1353 C CA . ASP A 1 173 ? 12.986 1.859 -26.238 1.00 97.50 173 ASP A CA 1
ATOM 1354 C C . ASP A 1 173 ? 12.973 0.485 -26.938 1.00 97.50 173 ASP A C 1
ATOM 1356 O O . ASP A 1 173 ? 13.276 0.379 -28.133 1.00 97.50 173 ASP A O 1
ATOM 1360 N N . TYR A 1 174 ? 12.652 -0.597 -26.217 1.00 97.69 174 TYR A N 1
ATOM 1361 C CA . TYR A 1 174 ? 12.532 -1.916 -26.839 1.00 97.69 174 TYR A CA 1
ATOM 1362 C C . TYR A 1 174 ? 11.231 -1.994 -27.639 1.00 97.69 174 TYR A C 1
ATOM 1364 O O . TYR A 1 174 ? 10.131 -1.873 -27.092 1.00 97.69 174 TYR A O 1
ATOM 1372 N N . LYS A 1 175 ? 11.375 -2.211 -28.949 1.00 94.62 175 LYS A N 1
ATOM 1373 C CA . LYS A 1 175 ? 10.275 -2.249 -29.917 1.00 94.62 175 LYS A CA 1
ATOM 1374 C C . LYS A 1 175 ? 9.736 -3.664 -30.103 1.00 94.62 175 LYS A C 1
ATOM 1376 O O . LYS A 1 175 ? 10.494 -4.629 -30.121 1.00 94.62 175 LYS A O 1
ATOM 1381 N N . GLY A 1 176 ? 8.431 -3.762 -30.351 1.00 94.69 176 GLY A N 1
ATOM 1382 C CA . GLY A 1 176 ? 7.745 -5.042 -30.523 1.00 94.69 176 GLY A CA 1
ATOM 1383 C C . GLY A 1 176 ? 7.531 -5.768 -29.195 1.00 94.69 176 GLY A C 1
ATOM 1384 O O . GLY A 1 176 ? 7.653 -5.174 -28.128 1.00 94.69 176 GLY A O 1
ATOM 1385 N N . THR A 1 177 ? 7.180 -7.051 -29.262 1.00 96.19 177 THR A N 1
ATOM 1386 C CA . THR A 1 177 ? 6.939 -7.882 -28.076 1.00 96.19 177 THR A CA 1
ATOM 1387 C C . THR A 1 177 ? 8.182 -8.722 -27.773 1.00 96.19 177 THR A C 1
ATOM 1389 O O . THR A 1 177 ? 8.524 -9.575 -28.595 1.00 96.19 177 THR A O 1
ATOM 1392 N N . PRO A 1 178 ? 8.865 -8.508 -26.633 1.00 97.00 178 PRO A N 1
ATOM 1393 C CA . PRO A 1 178 ? 10.019 -9.317 -26.263 1.00 97.00 178 PRO A CA 1
ATOM 1394 C C . PRO A 1 178 ? 9.620 -10.770 -25.991 1.00 97.00 178 PRO A C 1
ATOM 1396 O O . PRO A 1 178 ? 8.559 -11.050 -25.425 1.00 97.00 178 PRO A O 1
ATOM 1399 N N . GLY A 1 179 ? 10.493 -11.695 -26.393 1.00 96.75 179 GLY A N 1
ATOM 1400 C CA . GLY A 1 179 ? 10.439 -13.088 -25.957 1.00 96.75 179 GLY A CA 1
ATOM 1401 C C . GLY A 1 179 ? 10.937 -13.251 -24.517 1.00 96.75 179 GLY A C 1
ATOM 1402 O O . GLY A 1 179 ? 11.431 -12.307 -23.907 1.00 96.75 179 GLY A O 1
ATOM 1403 N N . TRP A 1 180 ? 10.837 -14.469 -23.983 1.00 97.06 180 TRP A N 1
ATOM 1404 C CA . TRP A 1 180 ? 11.313 -14.824 -22.633 1.00 97.06 180 TRP A CA 1
ATOM 1405 C C . TRP A 1 180 ? 12.721 -15.444 -22.619 1.00 97.06 180 TRP A C 1
ATOM 1407 O O . TRP A 1 180 ? 13.146 -16.033 -21.619 1.00 97.06 180 TRP A O 1
ATOM 1417 N N . ASP A 1 181 ? 13.425 -15.370 -23.747 1.00 94.75 181 ASP A N 1
ATOM 1418 C CA . ASP A 1 181 ? 14.809 -15.794 -23.921 1.00 94.75 181 ASP A CA 1
ATOM 1419 C C . ASP A 1 181 ? 15.793 -14.792 -23.293 1.00 94.75 181 ASP A C 1
ATOM 1421 O O . ASP A 1 181 ? 15.406 -13.790 -22.694 1.00 94.75 181 ASP A O 1
ATOM 1425 N N . ASN A 1 182 ? 17.094 -15.070 -23.384 1.00 95.44 182 ASN A N 1
ATOM 1426 C CA . ASN A 1 182 ? 18.106 -14.189 -22.811 1.00 95.44 182 ASN A CA 1
ATOM 1427 C C . ASN A 1 182 ? 18.284 -12.909 -23.650 1.00 95.44 182 ASN A C 1
ATOM 1429 O O . ASN A 1 182 ? 19.199 -12.814 -24.470 1.00 95.44 182 ASN A O 1
ATOM 1433 N N . ASN A 1 183 ? 17.409 -11.925 -23.443 1.00 97.31 183 ASN A N 1
ATOM 1434 C CA . ASN A 1 183 ? 17.412 -10.655 -24.162 1.00 97.31 183 ASN A CA 1
ATOM 1435 C C . ASN A 1 183 ? 17.400 -9.437 -23.201 1.00 97.31 183 ASN A C 1
ATOM 1437 O O . ASN A 1 183 ? 17.159 -9.588 -22.002 1.00 97.31 183 ASN A O 1
ATOM 1441 N N . PRO A 1 184 ? 17.691 -8.215 -23.699 1.00 98.19 184 PRO A N 1
ATOM 1442 C CA . PRO A 1 184 ? 17.797 -7.009 -22.870 1.00 98.19 184 PRO A CA 1
ATOM 1443 C C . PRO A 1 184 ? 16.532 -6.613 -22.097 1.00 98.19 184 PRO A C 1
ATOM 1445 O O . PRO A 1 184 ? 16.652 -5.867 -21.128 1.00 98.19 184 PRO A O 1
ATOM 1448 N N . ALA A 1 185 ? 15.347 -7.044 -22.538 1.00 98.44 185 ALA A N 1
ATOM 1449 C CA . ALA A 1 185 ? 14.061 -6.626 -21.983 1.00 98.44 185 ALA A CA 1
ATOM 1450 C C . ALA A 1 185 ? 13.516 -7.571 -20.899 1.00 98.44 185 ALA A C 1
ATOM 1452 O O . ALA A 1 185 ? 12.505 -7.253 -20.272 1.00 98.44 185 ALA A O 1
ATOM 1453 N N . VAL A 1 186 ? 14.177 -8.710 -20.653 1.00 98.50 186 VAL A N 1
ATOM 1454 C CA . VAL A 1 186 ? 13.776 -9.665 -19.610 1.00 98.50 186 VAL A CA 1
ATOM 1455 C C . VAL A 1 186 ? 14.475 -9.348 -18.294 1.00 98.50 186 VAL A C 1
ATOM 1457 O O . VAL A 1 186 ? 15.709 -9.289 -18.220 1.00 98.50 186 VAL A O 1
ATOM 1460 N N . PHE A 1 187 ? 13.680 -9.224 -17.233 1.00 98.69 187 PHE A N 1
ATOM 1461 C CA . PHE A 1 187 ? 14.165 -9.041 -15.870 1.00 98.69 187 PHE A CA 1
ATOM 1462 C C . PHE A 1 187 ? 13.697 -10.181 -14.970 1.00 98.69 187 PHE A C 1
ATOM 1464 O O . PHE A 1 187 ? 12.577 -10.674 -15.096 1.00 98.69 187 PHE A O 1
ATOM 1471 N N . GLU A 1 188 ? 14.545 -10.582 -14.032 1.00 98.31 188 GLU A N 1
ATOM 1472 C CA . GLU A 1 188 ? 14.143 -11.360 -12.867 1.00 98.31 188 GLU A CA 1
ATOM 1473 C C . GLU A 1 188 ? 13.690 -10.392 -11.769 1.00 98.31 188 GLU A C 1
ATOM 1475 O O . GLU A 1 188 ? 14.444 -9.502 -11.372 1.00 98.31 188 GLU A O 1
ATOM 1480 N N . MET A 1 189 ? 12.462 -10.558 -11.284 1.00 98.31 189 MET A N 1
ATOM 1481 C CA . MET A 1 189 ? 11.883 -9.760 -10.211 1.00 98.31 189 MET A CA 1
ATOM 1482 C C . MET A 1 189 ? 11.895 -10.540 -8.900 1.00 98.31 189 MET A C 1
ATOM 1484 O O . MET A 1 189 ? 11.379 -11.657 -8.811 1.00 98.31 189 MET A O 1
ATOM 1488 N N . PHE A 1 190 ? 12.448 -9.917 -7.868 1.00 97.69 190 PHE A N 1
ATOM 1489 C CA . PHE A 1 190 ? 12.469 -10.430 -6.505 1.00 97.69 190 PHE A CA 1
ATOM 1490 C C . PHE A 1 190 ? 11.518 -9.588 -5.664 1.00 97.69 190 PHE A C 1
ATOM 1492 O O . PHE A 1 190 ? 11.642 -8.367 -5.639 1.00 97.69 190 PHE A O 1
ATOM 1499 N N . VAL A 1 191 ? 10.555 -10.238 -5.013 1.00 97.00 191 VAL A N 1
ATOM 1500 C CA . VAL A 1 191 ? 9.613 -9.600 -4.088 1.00 97.00 191 VAL A CA 1
ATOM 1501 C C . VAL A 1 191 ? 10.132 -9.818 -2.671 1.00 97.00 191 VAL A C 1
ATOM 1503 O O . VAL A 1 191 ? 10.328 -10.964 -2.268 1.00 97.00 191 VAL A O 1
ATOM 1506 N N . ASN A 1 192 ? 10.349 -8.731 -1.932 1.00 94.12 192 ASN A N 1
ATOM 1507 C CA . ASN A 1 192 ? 10.958 -8.763 -0.601 1.00 94.12 192 ASN A CA 1
ATOM 1508 C C . ASN A 1 192 ? 9.902 -8.574 0.493 1.00 94.12 192 ASN A C 1
ATOM 1510 O O . ASN A 1 192 ? 9.404 -9.536 1.075 1.00 94.12 192 ASN A O 1
ATOM 1514 N N . THR A 1 193 ? 9.540 -7.321 0.757 1.00 94.81 193 THR A N 1
ATOM 1515 C CA . THR A 1 193 ? 8.563 -6.946 1.782 1.00 94.81 193 THR A CA 1
ATOM 1516 C C . THR A 1 193 ? 7.222 -6.675 1.118 1.00 94.81 193 THR A C 1
ATOM 1518 O O . THR A 1 193 ? 7.171 -5.908 0.161 1.00 94.81 193 THR A O 1
ATOM 1521 N N . VAL A 1 194 ? 6.139 -7.261 1.634 1.00 96.12 194 VAL A N 1
ATOM 1522 C CA . VAL A 1 194 ? 4.763 -7.007 1.174 1.00 96.12 194 VAL A CA 1
ATOM 1523 C C . VAL A 1 194 ? 3.954 -6.474 2.349 1.00 96.12 194 VAL A C 1
ATOM 1525 O O . VAL A 1 194 ? 3.721 -7.205 3.312 1.00 96.12 194 VAL A O 1
ATOM 1528 N N . LEU A 1 195 ? 3.503 -5.222 2.262 1.00 96.75 195 LEU A N 1
ATOM 1529 C CA . LEU A 1 195 ? 2.581 -4.654 3.244 1.00 96.75 195 LEU A CA 1
ATOM 1530 C C . LEU A 1 195 ? 1.184 -5.264 3.084 1.00 96.75 195 LEU A C 1
ATOM 1532 O O . LEU A 1 195 ? 0.750 -5.614 1.983 1.00 96.75 195 LEU A O 1
ATOM 1536 N N . GLY A 1 196 ? 0.475 -5.408 4.199 1.00 97.25 196 GLY A N 1
ATOM 1537 C CA . GLY A 1 196 ? -0.822 -6.076 4.240 1.00 97.25 196 GLY A CA 1
ATOM 1538 C C . GLY A 1 196 ? -1.790 -5.413 5.205 1.00 97.25 196 GLY A C 1
ATOM 1539 O O . GLY A 1 196 ? -2.256 -6.063 6.132 1.00 97.25 196 GLY A O 1
ATOM 1540 N N . GLY A 1 197 ? -2.059 -4.126 5.022 1.00 97.50 197 GLY A N 1
ATOM 1541 C CA . GLY A 1 197 ? -2.974 -3.367 5.869 1.00 97.50 197 GLY A CA 1
ATOM 1542 C C . GLY A 1 197 ? -4.251 -2.990 5.143 1.00 97.50 197 GLY A C 1
ATOM 1543 O O . GLY A 1 197 ? -4.501 -3.388 4.001 1.00 97.50 197 GLY A O 1
ATOM 1544 N N . GLU A 1 198 ? -5.043 -2.163 5.812 1.00 97.44 198 GLU A N 1
ATOM 1545 C CA . GLU A 1 198 ? -6.301 -1.641 5.289 1.00 97.44 198 GLU A CA 1
ATOM 1546 C C . GLU A 1 198 ? -6.124 -0.886 3.963 1.00 97.44 198 GLU A C 1
ATOM 1548 O O . GLU A 1 198 ? -6.901 -1.100 3.032 1.00 97.44 198 GLU A O 1
ATOM 1553 N N . PHE A 1 199 ? -5.050 -0.092 3.831 1.00 98.44 199 PHE A N 1
ATOM 1554 C CA . PHE A 1 199 ? -4.723 0.609 2.585 1.00 98.44 199 PHE A CA 1
ATOM 1555 C C . PHE A 1 199 ? -4.548 -0.380 1.423 1.00 98.44 199 PHE A C 1
ATOM 1557 O O . PHE A 1 199 ? -5.180 -0.237 0.374 1.00 98.44 199 PHE A O 1
ATOM 1564 N N . GLN A 1 200 ? -3.705 -1.404 1.610 1.00 98.62 200 GLN A N 1
ATOM 1565 C CA . GLN A 1 200 ? -3.393 -2.386 0.568 1.00 98.62 200 GLN A CA 1
ATOM 1566 C C . GLN A 1 200 ? -4.602 -3.257 0.216 1.00 98.62 200 GLN A C 1
ATOM 1568 O O . GLN A 1 200 ? -4.792 -3.585 -0.955 1.00 98.62 200 GLN A O 1
ATOM 1573 N N . LEU A 1 201 ? -5.423 -3.625 1.203 1.00 98.50 201 LEU A N 1
ATOM 1574 C CA . LEU A 1 201 ? -6.649 -4.388 0.979 1.00 98.50 201 LEU A CA 1
ATOM 1575 C C . LEU A 1 201 ? -7.642 -3.589 0.134 1.00 98.50 201 LEU A C 1
ATOM 1577 O O . LEU A 1 201 ? -8.152 -4.088 -0.872 1.00 98.50 201 LEU A O 1
ATOM 1581 N N . ALA A 1 202 ? -7.892 -2.343 0.534 1.00 98.25 202 ALA A N 1
ATOM 1582 C CA . ALA A 1 202 ? -8.882 -1.502 -0.110 1.00 98.25 202 ALA A CA 1
ATOM 1583 C C . ALA A 1 202 ? -8.459 -1.101 -1.528 1.00 98.25 202 ALA A C 1
ATOM 1585 O O . ALA A 1 202 ? -9.235 -1.278 -2.468 1.00 98.25 202 ALA A O 1
ATOM 1586 N N . ASN A 1 203 ? -7.208 -0.663 -1.724 1.00 98.38 203 ASN A N 1
ATOM 1587 C CA . ASN A 1 203 ? -6.708 -0.350 -3.065 1.00 98.38 203 ASN A CA 1
ATOM 1588 C C . ASN A 1 203 ? -6.566 -1.610 -3.937 1.00 98.38 203 ASN A C 1
ATOM 1590 O O . ASN A 1 203 ? -6.796 -1.570 -5.143 1.00 98.38 203 ASN A O 1
ATOM 1594 N N . GLY A 1 204 ? -6.224 -2.753 -3.333 1.00 98.06 204 GLY A N 1
ATOM 1595 C CA . GLY A 1 204 ? -6.052 -4.022 -4.037 1.00 98.06 204 GLY A CA 1
ATOM 1596 C C . GLY A 1 204 ? -7.330 -4.526 -4.713 1.00 98.06 204 GLY A C 1
ATOM 1597 O O . GLY A 1 204 ? -7.269 -4.940 -5.874 1.00 98.06 204 GLY A O 1
ATOM 1598 N N . TYR A 1 205 ? -8.470 -4.462 -4.016 1.00 98.00 205 TYR A N 1
ATOM 1599 C CA . TYR A 1 205 ? -9.791 -4.758 -4.592 1.00 98.00 205 TYR A CA 1
ATOM 1600 C C . TYR A 1 205 ? -10.363 -3.600 -5.416 1.00 98.00 205 TYR A C 1
ATOM 1602 O O . TYR A 1 205 ? -11.149 -3.827 -6.339 1.00 98.00 205 TYR A O 1
ATOM 1610 N N . GLY A 1 206 ? -9.969 -2.368 -5.098 1.00 96.25 206 GLY A N 1
ATOM 1611 C CA . GLY A 1 206 ? -10.444 -1.159 -5.754 1.00 96.25 206 GLY A CA 1
ATOM 1612 C C . GLY A 1 206 ? -11.862 -0.755 -5.337 1.00 96.25 206 GLY A C 1
ATOM 1613 O O . GLY A 1 206 ? -12.575 -1.474 -4.635 1.00 96.25 206 GLY A O 1
ATOM 1614 N N . LEU A 1 207 ? -12.279 0.422 -5.814 1.00 93.25 207 LEU A N 1
ATOM 1615 C CA . LEU A 1 207 ? -13.509 1.113 -5.400 1.00 93.25 207 LEU A CA 1
ATOM 1616 C C . LEU A 1 207 ? -14.789 0.274 -5.501 1.00 93.25 207 LEU A C 1
ATOM 1618 O O . LEU A 1 207 ? -15.685 0.432 -4.680 1.00 93.25 207 LEU A O 1
ATOM 1622 N N . ALA A 1 208 ? -14.892 -0.584 -6.517 1.00 94.75 208 ALA A N 1
ATOM 1623 C CA . ALA A 1 208 ? -16.112 -1.340 -6.779 1.00 94.75 208 ALA A CA 1
ATOM 1624 C C . ALA A 1 208 ? -16.279 -2.547 -5.843 1.00 94.75 208 ALA A C 1
ATOM 1626 O O . ALA A 1 208 ? -17.385 -2.815 -5.386 1.00 94.75 208 ALA A O 1
ATOM 1627 N N . ALA A 1 209 ? -15.195 -3.279 -5.566 1.00 97.25 209 ALA A N 1
ATOM 1628 C CA . ALA A 1 209 ? -15.256 -4.539 -4.827 1.00 97.25 209 ALA A CA 1
ATOM 1629 C C . ALA A 1 209 ? -14.942 -4.379 -3.332 1.00 97.25 209 ALA A C 1
ATOM 1631 O O . ALA A 1 209 ? -15.498 -5.115 -2.517 1.00 97.25 209 ALA A O 1
ATOM 1632 N N . ALA A 1 210 ? -14.090 -3.417 -2.952 1.00 97.81 210 ALA A N 1
ATOM 1633 C CA . ALA A 1 210 ? -13.677 -3.244 -1.561 1.00 97.81 210 ALA A CA 1
ATOM 1634 C C . ALA A 1 210 ? -14.857 -3.038 -0.582 1.00 97.81 210 ALA A C 1
ATOM 1636 O O . ALA A 1 210 ? -14.860 -3.708 0.449 1.00 97.81 210 ALA A O 1
ATOM 1637 N N . PRO A 1 211 ? -15.897 -2.222 -0.872 1.00 97.81 211 PRO A N 1
ATOM 1638 C CA . PRO A 1 211 ? -17.005 -2.004 0.064 1.00 97.81 211 PRO A CA 1
ATOM 1639 C C . PRO A 1 211 ? -17.665 -3.286 0.585 1.00 97.81 211 PRO A C 1
ATOM 1641 O O . PRO A 1 211 ? -17.812 -3.437 1.796 1.00 97.81 211 PRO A O 1
ATOM 1644 N N . ALA A 1 212 ? -17.972 -4.236 -0.304 1.00 98.25 212 ALA A N 1
ATOM 1645 C CA . ALA A 1 212 ? -18.618 -5.493 0.072 1.00 98.25 212 ALA A CA 1
ATOM 1646 C C . ALA A 1 212 ? -17.721 -6.366 0.969 1.00 98.25 212 ALA A C 1
ATOM 1648 O O . ALA A 1 212 ? -18.189 -6.912 1.964 1.00 98.25 212 ALA A O 1
ATOM 1649 N N . ILE A 1 213 ? -16.419 -6.443 0.663 1.00 98.19 213 ILE A N 1
ATOM 1650 C CA . ILE A 1 213 ? -15.442 -7.211 1.455 1.00 98.19 213 ILE A CA 1
ATOM 1651 C C . ILE A 1 213 ? -15.335 -6.661 2.882 1.00 98.19 213 ILE A C 1
ATOM 1653 O O . ILE A 1 213 ? -15.304 -7.415 3.856 1.00 98.19 213 ILE A O 1
ATOM 1657 N N . PHE A 1 214 ? -15.284 -5.336 3.016 1.00 98.38 214 PHE A N 1
ATOM 1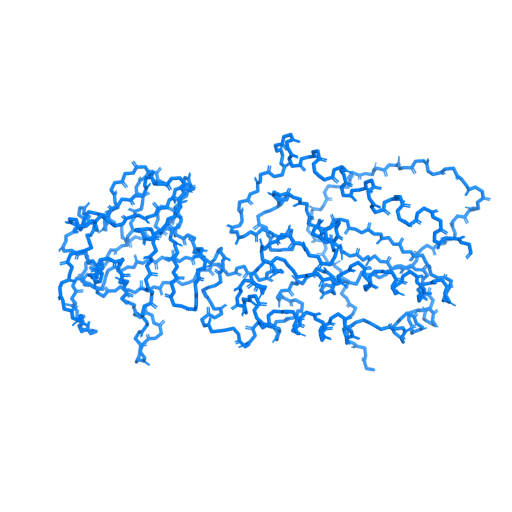658 C CA . PHE A 1 214 ? -15.185 -4.672 4.312 1.00 98.38 214 PHE A CA 1
ATOM 1659 C C . PHE A 1 214 ? -16.486 -4.751 5.118 1.00 98.38 214 PHE A C 1
ATOM 1661 O O . PHE A 1 214 ? -16.438 -4.893 6.341 1.00 98.38 214 PHE A O 1
ATOM 1668 N N . GLU A 1 215 ? -17.642 -4.656 4.461 1.00 97.94 215 GLU A N 1
ATOM 1669 C CA . GLU A 1 215 ? -18.948 -4.837 5.098 1.00 97.94 215 GLU A CA 1
ATOM 1670 C C . GLU A 1 215 ? -19.111 -6.259 5.648 1.00 97.94 215 GLU A C 1
ATOM 1672 O O . GLU A 1 215 ? -19.418 -6.421 6.831 1.00 97.94 215 GLU A O 1
ATOM 1677 N N . GLU A 1 216 ? -18.827 -7.282 4.837 1.00 98.12 216 GLU A N 1
ATOM 1678 C CA . GLU A 1 216 ? -18.887 -8.684 5.262 1.00 98.12 216 GLU A CA 1
ATOM 1679 C C . GLU A 1 216 ? -17.962 -8.942 6.459 1.00 98.12 216 GLU A C 1
ATOM 1681 O O . GLU A 1 216 ? -18.389 -9.500 7.474 1.00 98.12 216 GLU A O 1
ATOM 1686 N N . HIS A 1 217 ? -16.709 -8.479 6.379 1.00 98.38 217 HIS A N 1
ATOM 1687 C CA . HIS A 1 217 ? -15.746 -8.632 7.468 1.00 98.38 217 HIS A CA 1
ATOM 1688 C C . HIS A 1 217 ? -16.219 -7.942 8.748 1.00 98.38 217 HIS A C 1
ATOM 1690 O O . HIS A 1 217 ? -16.267 -8.574 9.801 1.00 98.38 217 HIS A O 1
ATOM 1696 N N . ARG A 1 218 ? -16.619 -6.668 8.689 1.00 97.94 218 ARG A N 1
ATOM 1697 C CA . ARG A 1 218 ? -17.013 -5.933 9.901 1.00 97.94 218 ARG A CA 1
ATOM 1698 C C . ARG A 1 218 ? -18.274 -6.495 10.551 1.00 97.94 218 ARG A C 1
ATOM 1700 O O . ARG A 1 218 ? -18.331 -6.499 11.779 1.00 97.94 218 ARG A O 1
ATOM 1707 N N . ASN A 1 219 ? -19.222 -7.003 9.765 1.00 97.44 219 ASN A N 1
ATOM 1708 C CA . ASN A 1 219 ? -20.467 -7.584 10.273 1.00 97.44 219 ASN A CA 1
ATOM 1709 C C . ASN A 1 219 ? -20.294 -9.012 10.816 1.00 97.44 219 ASN A C 1
ATOM 1711 O O . ASN A 1 219 ? -21.058 -9.428 11.687 1.00 97.44 219 ASN A O 1
ATOM 1715 N N . GLY A 1 220 ? -19.321 -9.771 10.300 1.00 97.38 220 GLY A N 1
ATOM 1716 C CA . GLY A 1 220 ? -19.115 -11.177 10.660 1.00 97.38 220 GLY A CA 1
ATOM 1717 C C . GLY A 1 220 ? -17.953 -11.452 11.616 1.00 97.38 220 GLY A C 1
ATOM 1718 O O . GLY A 1 220 ? -17.936 -12.506 12.250 1.00 97.38 220 GLY A O 1
ATOM 1719 N N . PHE A 1 221 ? -16.967 -10.555 11.716 1.00 97.81 221 PHE A N 1
ATOM 1720 C CA . PHE A 1 221 ? -15.733 -10.815 12.467 1.00 97.81 221 PHE A CA 1
ATOM 1721 C C . PHE A 1 221 ? -15.885 -10.612 13.979 1.00 97.81 221 PHE A C 1
ATOM 1723 O O . PHE A 1 221 ? -15.360 -11.411 14.750 1.00 97.81 221 PHE A O 1
ATOM 1730 N N . VAL A 1 222 ? -16.616 -9.575 14.400 1.00 98.44 222 VAL A N 1
ATOM 1731 C CA . VAL A 1 222 ? -17.007 -9.337 15.799 1.00 98.44 222 VAL A CA 1
ATOM 1732 C C . VAL A 1 222 ? -18.493 -9.011 15.833 1.00 98.44 222 VAL A C 1
ATOM 1734 O O . VAL A 1 222 ? -18.977 -8.176 15.073 1.00 98.44 222 VAL A O 1
ATOM 1737 N N . THR A 1 223 ? -19.213 -9.650 16.746 1.00 98.44 223 THR A N 1
ATOM 1738 C CA . THR A 1 223 ? -20.668 -9.557 16.874 1.00 98.44 223 THR A CA 1
ATOM 1739 C C . THR A 1 223 ? -21.093 -9.324 18.325 1.00 98.44 223 THR A C 1
ATOM 1741 O O . THR A 1 223 ? -20.310 -9.471 19.266 1.00 98.44 223 THR A O 1
ATOM 1744 N N . ALA A 1 224 ? -22.382 -9.048 18.543 1.00 98.31 224 ALA A N 1
ATOM 1745 C CA . ALA A 1 224 ? -22.964 -8.955 19.886 1.00 98.31 224 ALA A CA 1
ATOM 1746 C C . ALA A 1 224 ? -22.738 -10.223 20.740 1.00 98.31 224 ALA A C 1
ATOM 1748 O O . ALA A 1 224 ? -22.605 -10.142 21.965 1.00 98.31 224 ALA A O 1
ATOM 1749 N N . ASN A 1 225 ? -22.677 -11.401 20.105 1.00 98.50 225 ASN A N 1
ATOM 1750 C CA . ASN A 1 225 ? -22.447 -12.666 20.802 1.00 98.50 225 ASN A CA 1
ATOM 1751 C C . ASN A 1 225 ? -21.033 -12.756 21.381 1.00 98.50 225 ASN A C 1
ATOM 1753 O O . ASN A 1 225 ? -20.863 -13.350 22.446 1.00 98.50 225 ASN A O 1
ATOM 1757 N N . ASP A 1 226 ? -20.042 -12.139 20.735 1.00 98.50 226 ASP A N 1
ATOM 1758 C CA . ASP A 1 226 ? -18.668 -12.099 21.236 1.00 98.50 226 ASP A CA 1
ATOM 1759 C C . ASP A 1 226 ? -18.582 -11.259 22.514 1.00 98.50 226 ASP A C 1
ATOM 1761 O O . ASP A 1 226 ? -17.987 -11.695 23.497 1.00 98.50 226 ASP A O 1
ATOM 1765 N N . PHE A 1 227 ? -19.272 -10.115 22.568 1.00 98.56 227 PHE A N 1
ATOM 1766 C CA . PHE A 1 227 ? -19.378 -9.303 23.789 1.00 98.56 227 PHE A CA 1
ATOM 1767 C C . PHE A 1 227 ? -20.062 -10.067 24.929 1.00 98.56 227 PHE A C 1
ATOM 1769 O O . PHE A 1 227 ? -19.546 -10.098 26.048 1.00 98.56 227 PHE A O 1
ATOM 1776 N N . LYS A 1 228 ? -21.173 -10.758 24.642 1.00 98.44 228 LYS A N 1
ATOM 1777 C CA . LYS A 1 228 ? -21.855 -11.617 25.624 1.00 98.44 228 LYS A CA 1
ATOM 1778 C C . LYS A 1 228 ? -20.945 -12.733 26.134 1.00 98.44 228 LYS A C 1
ATOM 1780 O O . LYS A 1 228 ? -20.894 -13.000 27.336 1.00 98.44 228 LYS A O 1
ATOM 1785 N N . PHE A 1 229 ? -20.213 -13.380 25.230 1.00 98.38 229 PHE A N 1
ATOM 1786 C CA . PHE A 1 229 ? -19.258 -14.423 25.574 1.00 98.38 229 PHE A CA 1
ATOM 1787 C C . PHE A 1 229 ? -18.148 -13.880 26.483 1.00 98.38 229 PHE A C 1
ATOM 1789 O O . PHE A 1 229 ? -17.908 -14.447 27.551 1.00 98.38 229 PHE A O 1
ATOM 1796 N N . LEU A 1 230 ? -17.517 -12.765 26.111 1.00 98.12 230 LEU A N 1
ATOM 1797 C CA . LEU A 1 230 ? -16.465 -12.116 26.895 1.00 98.12 230 LEU A CA 1
ATOM 1798 C C . LEU A 1 230 ? -16.953 -11.758 28.306 1.00 98.12 230 LEU A C 1
ATOM 1800 O O . LEU A 1 230 ? -16.311 -12.140 29.288 1.00 98.12 230 LEU A O 1
ATOM 1804 N N . ALA A 1 231 ? -18.115 -11.114 28.414 1.00 97.19 231 ALA A N 1
ATOM 1805 C CA . ALA A 1 231 ? -18.707 -10.740 29.695 1.00 97.19 231 ALA A CA 1
ATOM 1806 C C . ALA A 1 231 ? -19.028 -11.957 30.574 1.00 97.19 231 ALA A C 1
ATOM 1808 O O . ALA A 1 231 ? -18.689 -11.968 31.758 1.00 97.19 231 ALA A O 1
ATOM 1809 N N . SER A 1 232 ? -19.585 -13.028 29.994 1.00 97.75 232 SER A N 1
ATOM 1810 C CA . SER A 1 232 ? -19.852 -14.281 30.722 1.00 97.75 232 SER A CA 1
ATOM 1811 C C . SER A 1 232 ? -18.585 -14.966 31.256 1.00 97.75 232 SER A C 1
ATOM 1813 O O . SER A 1 232 ? -18.652 -15.705 32.234 1.00 97.75 232 SER A O 1
ATOM 1815 N N . ASN A 1 233 ? -17.422 -14.673 30.664 1.00 97.56 233 ASN A N 1
ATOM 1816 C CA . ASN A 1 233 ? -16.106 -15.141 31.112 1.00 97.56 233 ASN A CA 1
ATOM 1817 C C . ASN A 1 233 ? -15.370 -14.098 31.976 1.00 97.56 233 ASN A C 1
ATOM 1819 O O . ASN A 1 233 ? -14.165 -14.195 32.212 1.00 97.56 233 ASN A O 1
ATOM 1823 N N . GLY A 1 234 ? -16.088 -13.082 32.456 1.00 95.62 234 GLY A N 1
ATOM 1824 C CA . GLY A 1 234 ? -15.587 -12.084 33.389 1.00 95.62 234 GLY A CA 1
ATOM 1825 C C . GLY A 1 234 ? -14.745 -10.974 32.760 1.00 95.62 234 GLY A C 1
ATOM 1826 O O . GLY A 1 234 ? -14.227 -10.151 33.514 1.00 95.62 234 GLY A O 1
ATOM 1827 N N . ILE A 1 235 ? -14.595 -10.901 31.436 1.00 97.31 235 ILE A N 1
ATOM 1828 C CA . ILE A 1 235 ? -13.978 -9.742 30.767 1.00 97.31 235 ILE A CA 1
ATOM 1829 C C . ILE A 1 235 ? -14.921 -8.544 30.919 1.00 97.31 235 ILE A C 1
ATOM 1831 O O . ILE A 1 235 ? -16.120 -8.665 30.694 1.00 97.31 235 ILE A O 1
ATOM 1835 N N . ASN A 1 236 ? -14.393 -7.391 31.323 1.00 95.81 236 ASN A N 1
ATOM 1836 C CA . ASN A 1 236 ? -15.189 -6.190 31.611 1.00 95.81 236 ASN A CA 1
ATOM 1837 C C . ASN A 1 236 ? -14.761 -4.965 30.792 1.00 95.81 236 ASN A C 1
ATOM 1839 O O . ASN A 1 236 ? -15.289 -3.873 30.995 1.00 95.81 236 ASN A O 1
ATOM 1843 N N . ALA A 1 237 ? -13.825 -5.130 29.857 1.00 97.00 237 ALA A N 1
ATOM 1844 C CA . ALA A 1 237 ? -13.489 -4.097 28.894 1.00 97.00 237 ALA A CA 1
ATOM 1845 C C . ALA A 1 237 ? -13.008 -4.678 27.558 1.00 97.00 237 ALA A C 1
ATOM 1847 O O . ALA A 1 237 ? -12.546 -5.817 27.484 1.00 97.00 237 ALA A O 1
ATOM 1848 N N . VAL A 1 238 ? -13.075 -3.875 26.503 1.00 98.06 238 VAL A N 1
ATOM 1849 C CA . VAL A 1 238 ? -12.473 -4.169 25.197 1.00 98.06 238 VAL A CA 1
ATOM 1850 C C . VAL A 1 238 ? -11.638 -2.983 24.732 1.00 98.06 238 VAL A C 1
ATOM 1852 O O . VAL A 1 238 ? -12.000 -1.834 24.972 1.00 98.06 238 VAL A O 1
ATOM 1855 N N . ARG A 1 239 ? -10.523 -3.257 24.061 1.00 98.56 239 ARG A N 1
ATOM 1856 C CA . ARG A 1 239 ? -9.739 -2.272 23.310 1.00 98.56 239 ARG A CA 1
ATOM 1857 C C . ARG A 1 239 ? -10.046 -2.444 21.831 1.00 98.56 239 ARG A C 1
ATOM 1859 O O . ARG A 1 239 ? -9.935 -3.559 21.325 1.00 98.56 239 ARG A O 1
ATOM 1866 N N . ILE A 1 240 ? -10.418 -1.362 21.158 1.00 98.62 240 ILE A N 1
ATOM 1867 C CA . ILE A 1 240 ? -10.830 -1.380 19.753 1.00 98.62 240 ILE A CA 1
ATOM 1868 C C . ILE A 1 240 ? -9.902 -0.458 18.955 1.00 98.62 240 ILE A C 1
ATOM 1870 O O . ILE A 1 240 ? -10.020 0.764 19.087 1.00 98.62 240 ILE A O 1
ATOM 1874 N N . PRO A 1 241 ? -8.976 -1.024 18.158 1.00 98.75 241 PRO A N 1
ATOM 1875 C CA . PRO A 1 241 ? -8.182 -0.271 17.193 1.00 98.75 241 PRO A CA 1
ATOM 1876 C C . PRO A 1 241 ? -9.082 0.378 16.144 1.00 98.75 241 PRO A C 1
ATOM 1878 O O . PRO A 1 241 ? -9.921 -0.301 15.556 1.00 98.75 241 PRO A O 1
ATOM 1881 N N . VAL A 1 242 ? -8.890 1.667 15.886 1.00 98.69 242 VAL A N 1
ATOM 1882 C CA . VAL A 1 242 ? -9.548 2.418 14.812 1.00 98.69 242 VAL A CA 1
ATOM 1883 C C . VAL A 1 242 ? -8.524 3.233 14.035 1.00 98.69 242 VAL A C 1
ATOM 1885 O O . VAL A 1 242 ? -7.558 3.740 14.605 1.00 98.69 242 VAL A O 1
ATOM 1888 N N . GLY A 1 243 ? -8.724 3.367 12.729 1.00 98.31 243 GLY A N 1
ATOM 1889 C CA . GLY A 1 243 ? -7.928 4.264 11.898 1.00 98.31 243 GLY A CA 1
ATOM 1890 C C . GLY A 1 243 ? -8.562 5.641 11.777 1.00 98.31 243 GLY A C 1
ATOM 1891 O O . GLY A 1 243 ? -9.779 5.782 11.887 1.00 98.31 243 GLY A O 1
ATOM 1892 N N . TRP A 1 244 ? -7.747 6.659 11.508 1.00 98.50 244 TRP A N 1
ATOM 1893 C CA . TRP A 1 244 ? -8.185 8.051 11.371 1.00 98.50 244 TRP A CA 1
ATOM 1894 C C . TRP A 1 244 ? -9.310 8.265 10.352 1.00 98.50 244 TRP A C 1
ATOM 1896 O O . TRP A 1 244 ? -10.128 9.171 10.513 1.00 98.50 244 TRP A O 1
ATOM 1906 N N . TRP A 1 245 ? -9.384 7.407 9.332 1.00 98.12 245 TRP A N 1
ATOM 1907 C CA . TRP A 1 245 ? -10.416 7.443 8.298 1.00 98.12 245 TRP A CA 1
ATOM 1908 C C . TRP A 1 245 ? -11.836 7.305 8.865 1.00 98.12 245 TRP A C 1
ATOM 1910 O O . TRP A 1 245 ? -12.775 7.793 8.243 1.00 98.12 245 TRP A O 1
ATOM 1920 N N . ILE A 1 246 ? -12.000 6.748 10.072 1.00 98.31 246 ILE A N 1
ATOM 1921 C CA . ILE A 1 246 ? -13.291 6.656 10.774 1.00 98.31 246 ILE A CA 1
ATOM 1922 C C . ILE A 1 246 ? -13.976 8.018 10.973 1.00 98.31 246 ILE A C 1
ATOM 1924 O O . ILE A 1 246 ? -15.202 8.092 11.005 1.00 98.31 246 ILE A O 1
ATOM 1928 N N . ALA A 1 247 ? -13.203 9.106 11.084 1.00 98.00 247 ALA A N 1
ATOM 1929 C CA . ALA A 1 247 ? -13.736 10.458 11.267 1.00 98.00 247 ALA A CA 1
ATOM 1930 C C . ALA A 1 247 ? -14.412 11.024 10.005 1.00 98.00 247 ALA A C 1
ATOM 1932 O O . ALA A 1 247 ? -15.102 12.038 10.074 1.00 98.00 247 ALA A O 1
ATOM 1933 N N . TYR A 1 248 ? -14.228 10.361 8.862 1.00 97.75 248 TYR A N 1
ATOM 1934 C CA . TYR A 1 248 ? -14.730 10.780 7.554 1.00 97.75 248 TYR A CA 1
ATOM 1935 C C . TYR A 1 248 ? -15.841 9.856 7.030 1.00 97.75 248 TYR A C 1
ATOM 1937 O O . TYR A 1 248 ? -16.239 9.939 5.865 1.00 97.75 248 TYR A O 1
ATOM 1945 N N . ASP A 1 249 ? -16.358 8.966 7.877 1.00 96.88 249 ASP A N 1
ATOM 1946 C CA . ASP A 1 249 ? -17.483 8.108 7.524 1.00 96.88 249 ASP A CA 1
ATOM 1947 C C . ASP A 1 249 ? -18.736 8.920 7.141 1.00 96.88 249 ASP A C 1
ATOM 1949 O O . ASP A 1 249 ? -18.996 9.982 7.712 1.00 96.88 249 ASP A O 1
ATOM 1953 N N . PRO A 1 250 ? -19.548 8.432 6.179 1.00 96.00 250 PRO A N 1
ATOM 1954 C CA . PRO A 1 250 ? -19.443 7.139 5.485 1.00 96.00 250 PRO A CA 1
ATOM 1955 C C . PRO A 1 250 ? -18.541 7.154 4.236 1.00 96.00 250 PRO A C 1
ATOM 1957 O O . PRO A 1 250 ? -18.495 6.164 3.505 1.00 96.00 250 PRO A O 1
ATOM 1960 N N . LYS A 1 251 ? -17.871 8.272 3.935 1.00 96.00 251 LYS A N 1
ATOM 1961 C CA . LYS A 1 251 ? -17.095 8.467 2.700 1.00 96.00 251 LYS A CA 1
ATOM 1962 C C . LYS A 1 251 ? -15.667 8.921 3.024 1.00 96.00 251 LYS A C 1
ATOM 1964 O O . LYS A 1 251 ? -15.322 10.070 2.735 1.00 96.00 251 LYS A O 1
ATOM 1969 N N . PRO A 1 252 ? -14.841 8.048 3.623 1.00 97.38 252 PRO A N 1
ATOM 1970 C CA . PRO A 1 252 ? -13.459 8.390 3.898 1.00 97.38 252 PRO A CA 1
ATOM 1971 C C . PRO A 1 252 ? -12.656 8.627 2.611 1.00 97.38 252 PRO A C 1
ATOM 1973 O O . PRO A 1 252 ? -13.067 8.195 1.528 1.00 97.38 252 PRO A O 1
ATOM 1976 N N . PRO A 1 253 ? -11.500 9.307 2.708 1.00 96.06 253 PRO A N 1
ATOM 1977 C CA . PRO A 1 253 ? -10.620 9.502 1.566 1.00 96.06 253 PRO A CA 1
ATOM 1978 C C . PRO A 1 253 ? -10.173 8.171 0.955 1.00 96.06 253 PRO A C 1
ATOM 1980 O O . PRO A 1 253 ? -9.856 7.217 1.667 1.00 96.06 253 PRO A O 1
ATOM 1983 N N . PHE A 1 254 ? -10.101 8.126 -0.375 1.00 94.25 254 PHE A N 1
ATOM 1984 C CA . PHE A 1 254 ? -9.602 6.962 -1.103 1.00 94.25 254 PHE A CA 1
ATOM 1985 C C . PHE A 1 254 ? -8.167 6.595 -0.656 1.00 94.25 254 PHE A C 1
ATOM 1987 O O . PHE A 1 254 ? -7.343 7.501 -0.506 1.00 94.25 254 PHE A O 1
ATOM 1994 N N . PRO A 1 255 ? -7.826 5.300 -0.473 1.00 96.75 255 PRO A N 1
ATOM 1995 C CA . PRO A 1 255 ? -8.632 4.110 -0.757 1.00 96.75 255 PRO A CA 1
ATOM 1996 C C . PRO A 1 255 ? -9.464 3.586 0.415 1.00 96.75 255 PRO A C 1
ATOM 1998 O O . PRO A 1 255 ? -10.104 2.553 0.253 1.00 96.75 255 PRO A O 1
ATOM 2001 N N . PHE A 1 256 ? -9.466 4.242 1.576 1.00 98.00 256 PHE A N 1
ATOM 2002 C CA . PHE A 1 256 ? -10.160 3.733 2.760 1.00 98.00 256 PHE A CA 1
ATOM 2003 C C . PHE A 1 256 ? -11.662 3.537 2.512 1.00 98.00 256 PHE A C 1
ATOM 2005 O O . PHE A 1 256 ? -12.277 4.223 1.693 1.00 98.00 256 PHE A O 1
ATOM 2012 N N . VAL A 1 257 ? -12.255 2.577 3.226 1.00 98.06 257 VAL A N 1
ATOM 2013 C CA . VAL A 1 257 ? -13.648 2.156 3.033 1.00 98.06 257 VAL A CA 1
ATOM 2014 C C . VAL A 1 257 ? -14.465 2.463 4.279 1.00 98.06 257 VAL A C 1
ATOM 2016 O O . VAL A 1 257 ? -14.170 1.956 5.364 1.00 98.06 257 VAL A O 1
ATOM 2019 N N . GLY A 1 258 ? -15.529 3.249 4.111 1.00 97.31 258 GLY A N 1
ATOM 2020 C CA . GLY A 1 258 ? -16.353 3.682 5.235 1.00 97.31 258 GLY A CA 1
ATOM 2021 C C . GLY A 1 258 ? -17.194 2.571 5.858 1.00 97.31 258 GLY A C 1
ATOM 2022 O O . GLY A 1 258 ? -17.327 1.493 5.279 1.00 97.31 258 GLY A O 1
ATOM 2023 N N . GLY A 1 259 ? -17.756 2.827 7.039 1.00 97.31 259 GLY A N 1
ATOM 2024 C CA . GLY A 1 259 ? -18.600 1.901 7.808 1.00 97.31 259 GLY A CA 1
ATOM 2025 C C . GLY A 1 259 ? -17.981 1.438 9.132 1.00 97.31 259 GLY A C 1
ATOM 2026 O O . GLY A 1 259 ? -18.633 0.726 9.899 1.00 97.31 259 GLY A O 1
ATOM 2027 N N . SER A 1 260 ? -16.743 1.838 9.433 1.00 97.25 260 SER A N 1
ATOM 2028 C CA . SER A 1 260 ? -16.093 1.538 10.713 1.00 97.25 260 SER A CA 1
ATOM 2029 C C . SER A 1 260 ? -16.720 2.311 11.879 1.00 97.25 260 SER A C 1
ATOM 2031 O O . SER A 1 260 ? -16.757 1.784 12.991 1.00 97.25 260 SER A O 1
ATOM 2033 N N . LEU A 1 261 ? -17.288 3.498 11.640 1.00 98.31 261 LEU A N 1
ATOM 2034 C CA . LEU A 1 261 ? -17.966 4.298 12.662 1.00 98.31 261 LEU A CA 1
ATOM 2035 C C . LEU A 1 261 ? -19.239 3.614 13.159 1.00 98.31 261 LEU A C 1
ATOM 2037 O O . LEU A 1 261 ? -19.409 3.452 14.363 1.00 98.31 261 LEU A O 1
ATOM 2041 N N . GLN A 1 262 ? -20.082 3.133 12.239 1.00 98.00 262 GLN A N 1
ATOM 2042 C CA . GLN A 1 262 ? -21.297 2.393 12.593 1.00 98.00 262 GLN A CA 1
ATOM 2043 C C . GLN A 1 262 ? -20.969 1.089 13.337 1.00 98.00 262 GLN A C 1
ATOM 2045 O O . GLN A 1 262 ? -21.668 0.710 14.276 1.00 98.00 262 GLN A O 1
ATOM 2050 N N . ALA A 1 263 ? -19.896 0.397 12.944 1.00 98.44 263 ALA A N 1
ATOM 2051 C CA . ALA A 1 263 ? -19.444 -0.800 13.645 1.00 98.44 263 ALA A CA 1
ATOM 2052 C C . ALA A 1 263 ? -18.949 -0.481 15.070 1.00 98.44 263 ALA A C 1
ATOM 2054 O O . ALA A 1 263 ? -19.253 -1.222 16.008 1.00 98.44 263 ALA A O 1
ATOM 2055 N N . LEU A 1 264 ? -18.254 0.647 15.260 1.00 98.56 264 LEU A N 1
ATOM 2056 C CA . LEU A 1 264 ? -17.858 1.119 16.586 1.00 98.56 264 LEU A CA 1
ATOM 2057 C C . LEU A 1 264 ? -19.075 1.505 17.442 1.00 98.56 264 LEU A C 1
ATOM 2059 O O . LEU A 1 264 ? -19.128 1.123 18.610 1.00 98.56 264 LEU A O 1
ATOM 2063 N N . ASP A 1 265 ? -20.080 2.177 16.873 1.00 98.19 265 ASP A N 1
ATOM 2064 C CA . ASP A 1 265 ? -21.332 2.489 17.578 1.00 98.19 265 ASP A CA 1
ATOM 2065 C C . ASP A 1 265 ? -22.023 1.217 18.085 1.00 98.19 265 ASP A C 1
ATOM 2067 O O . ASP A 1 265 ? -22.442 1.145 19.244 1.00 98.19 265 ASP A O 1
ATOM 2071 N N . ASN A 1 266 ? -22.088 0.184 17.241 1.00 98.06 266 ASN A N 1
ATOM 2072 C CA . ASN A 1 266 ? -22.639 -1.115 17.617 1.00 98.06 266 ASN A CA 1
ATOM 2073 C C . ASN A 1 266 ? -21.845 -1.740 18.778 1.00 98.06 266 ASN A C 1
ATOM 2075 O O . ASN A 1 266 ? -22.447 -2.240 19.727 1.00 98.06 266 ASN A O 1
ATOM 2079 N N . ALA A 1 267 ? -20.508 -1.658 18.763 1.00 98.12 267 ALA A N 1
ATOM 2080 C CA . ALA A 1 267 ? -19.683 -2.124 19.880 1.00 98.12 267 ALA A CA 1
ATOM 2081 C C . ALA A 1 267 ? -19.972 -1.383 21.191 1.00 98.12 267 ALA A C 1
ATOM 2083 O O . ALA A 1 267 ? -20.017 -2.028 22.239 1.00 98.12 267 ALA A O 1
ATOM 2084 N N . PHE A 1 268 ? -20.204 -0.067 21.163 1.00 98.00 268 PHE A N 1
ATOM 2085 C CA . PHE A 1 268 ? -20.610 0.677 22.361 1.00 98.00 268 PHE A CA 1
ATOM 2086 C C . PHE A 1 268 ? -21.967 0.206 22.893 1.00 98.00 268 PHE A C 1
ATOM 2088 O O . PHE A 1 268 ? -22.112 0.011 24.101 1.00 98.00 268 PHE A O 1
ATOM 2095 N N . GLN A 1 269 ? -22.938 -0.054 22.012 1.00 97.44 269 GLN A N 1
ATOM 2096 C CA . GLN A 1 269 ? -24.233 -0.614 22.413 1.00 97.44 269 GLN A CA 1
ATOM 2097 C C . GLN A 1 269 ? -24.078 -2.004 23.045 1.00 97.44 269 GLN A C 1
ATOM 2099 O O . GLN A 1 269 ? -24.606 -2.261 24.130 1.00 97.44 269 GLN A O 1
ATOM 2104 N N . TRP A 1 270 ? -23.319 -2.901 22.410 1.00 98.38 270 TRP A N 1
ATOM 2105 C CA . TRP A 1 270 ? -23.075 -4.247 22.934 1.00 98.38 270 TRP A CA 1
ATOM 2106 C C . TRP A 1 270 ? -22.303 -4.216 24.255 1.00 98.38 270 TRP A C 1
ATOM 2108 O O . TRP A 1 270 ? -22.620 -4.986 25.163 1.00 98.38 270 TRP A O 1
ATOM 2118 N N . ALA A 1 271 ? -21.331 -3.315 24.398 1.00 97.12 271 ALA A N 1
ATOM 2119 C CA . ALA A 1 271 ? -20.606 -3.112 25.644 1.00 97.12 271 ALA A CA 1
ATOM 2120 C C . ALA A 1 271 ? -21.539 -2.644 26.769 1.00 97.12 271 ALA A C 1
ATOM 2122 O O . ALA A 1 271 ? -21.499 -3.220 27.855 1.00 97.12 271 ALA A O 1
ATOM 2123 N N . GLY A 1 272 ? -22.423 -1.676 26.498 1.00 95.50 272 GLY A N 1
ATOM 2124 C CA . GLY A 1 272 ? -23.410 -1.180 27.461 1.00 95.50 272 GLY A CA 1
ATOM 2125 C C . GLY A 1 272 ? -24.326 -2.286 27.987 1.00 95.50 272 GLY A C 1
ATOM 2126 O O . GLY A 1 272 ? -24.429 -2.477 29.198 1.00 95.50 272 GLY A O 1
ATOM 2127 N N . VAL A 1 273 ? -24.897 -3.097 27.088 1.00 97.00 273 VAL A N 1
ATOM 2128 C CA . VAL A 1 273 ? -25.751 -4.249 27.449 1.00 97.00 273 VAL A CA 1
ATOM 2129 C C . VAL A 1 273 ? -25.021 -5.263 28.339 1.00 97.00 273 VAL A C 1
ATOM 2131 O O . VAL A 1 273 ? -25.640 -5.914 29.178 1.00 97.00 273 VAL A O 1
ATOM 2134 N N . ASN A 1 274 ? -23.705 -5.400 28.175 1.00 96.38 274 ASN A N 1
ATOM 2135 C CA . ASN A 1 274 ? -22.886 -6.373 28.897 1.00 96.38 274 ASN A CA 1
ATOM 2136 C C . ASN A 1 274 ? -22.092 -5.769 30.071 1.00 96.38 274 ASN A C 1
ATOM 2138 O O . ASN A 1 274 ? -21.222 -6.441 30.624 1.00 96.38 274 ASN A O 1
ATOM 2142 N N . ASN A 1 275 ? -22.370 -4.516 30.455 1.00 94.50 275 ASN A N 1
ATOM 2143 C CA . ASN A 1 275 ? -21.627 -3.776 31.480 1.00 94.50 275 ASN A CA 1
ATOM 2144 C C . ASN A 1 275 ? -20.096 -3.793 31.254 1.00 94.50 275 ASN A C 1
ATOM 2146 O O . ASN A 1 275 ? -19.298 -3.933 32.186 1.00 94.50 275 ASN A O 1
ATOM 2150 N N . MET A 1 276 ? -19.681 -3.683 29.992 1.00 95.06 276 MET A N 1
ATOM 2151 C CA . MET A 1 276 ? -18.283 -3.607 29.582 1.00 95.06 276 MET A CA 1
ATOM 2152 C C . MET A 1 276 ? -17.899 -2.164 29.258 1.00 95.06 276 MET A C 1
ATOM 2154 O O . MET A 1 276 ? -18.714 -1.366 28.797 1.00 95.06 276 MET A O 1
ATOM 2158 N N . LYS A 1 277 ? -16.628 -1.822 29.468 1.00 94.62 277 LYS A N 1
ATOM 2159 C CA . LYS A 1 277 ? -16.051 -0.544 29.030 1.00 94.62 277 LYS A CA 1
ATOM 2160 C C . LYS A 1 277 ? -15.355 -0.690 27.677 1.00 94.62 277 LYS A C 1
ATOM 2162 O O . LYS A 1 277 ? -14.869 -1.765 27.332 1.00 94.62 277 LYS A O 1
ATOM 2167 N N . VAL A 1 278 ? -15.266 0.402 26.928 1.00 96.44 278 VAL A N 1
ATOM 2168 C CA . VAL A 1 278 ? -14.574 0.444 25.634 1.00 96.44 278 VAL A CA 1
ATOM 2169 C C . VAL A 1 278 ? -13.387 1.396 25.731 1.00 96.44 278 VAL A C 1
ATOM 2171 O O . VAL A 1 278 ? -13.531 2.535 26.168 1.00 96.44 278 VAL A O 1
ATOM 2174 N N . ILE A 1 279 ? -12.215 0.922 25.319 1.00 96.88 279 ILE A N 1
ATOM 2175 C CA . ILE A 1 279 ? -11.011 1.723 25.101 1.00 96.88 279 ILE A CA 1
ATOM 2176 C C . ILE A 1 279 ? -10.881 1.905 23.591 1.00 96.88 279 ILE A C 1
ATOM 2178 O O . ILE A 1 279 ? -10.580 0.947 22.876 1.00 96.88 279 ILE A O 1
ATOM 2182 N N . ILE A 1 280 ? -11.115 3.123 23.107 1.00 98.12 280 ILE A N 1
ATOM 2183 C CA . ILE A 1 280 ? -10.855 3.466 21.708 1.00 98.12 280 ILE A CA 1
ATOM 2184 C C . ILE A 1 280 ? -9.352 3.687 21.551 1.00 98.12 280 ILE A C 1
ATOM 2186 O O . ILE A 1 280 ? -8.755 4.480 22.279 1.00 98.12 280 ILE A O 1
ATOM 2190 N N . ASP A 1 281 ? -8.748 2.978 20.609 1.00 98.12 281 ASP A N 1
ATOM 2191 C CA . ASP A 1 281 ? -7.333 3.076 20.278 1.00 98.12 281 ASP A CA 1
ATOM 2192 C C . ASP A 1 281 ? -7.186 3.660 18.874 1.00 98.12 281 ASP A C 1
ATOM 2194 O O . ASP A 1 281 ? -7.475 2.971 17.900 1.00 98.12 281 ASP A O 1
ATOM 2198 N N . LEU A 1 282 ? -6.747 4.917 18.755 1.00 98.12 282 LEU A N 1
ATOM 2199 C CA . LEU A 1 282 ? -6.416 5.494 17.451 1.00 98.12 282 LEU A CA 1
ATOM 2200 C C . LEU A 1 282 ? -5.123 4.847 16.935 1.00 98.12 282 LEU A C 1
ATOM 2202 O O . LEU A 1 282 ? -4.017 5.298 17.224 1.00 98.12 282 LEU A O 1
ATOM 2206 N N . HIS A 1 283 ? -5.289 3.749 16.209 1.00 98.19 283 HIS A N 1
ATOM 2207 C CA . HIS A 1 283 ? -4.230 2.828 15.816 1.00 98.19 283 HIS A CA 1
ATOM 2208 C C . HIS A 1 283 ? -3.493 3.260 14.550 1.00 98.19 283 HIS A C 1
ATOM 2210 O O . HIS A 1 283 ? -2.335 2.904 14.354 1.00 98.19 283 HIS A O 1
ATOM 2216 N N . GLY A 1 284 ? -4.154 4.039 13.694 1.00 97.69 284 GLY A N 1
ATOM 2217 C CA . GLY A 1 284 ? -3.555 4.653 12.513 1.00 97.69 284 GLY A CA 1
ATOM 2218 C C . GLY A 1 284 ? -3.832 6.145 12.502 1.00 97.69 284 GLY A C 1
ATOM 2219 O O . GLY A 1 284 ? -4.995 6.550 12.461 1.00 97.69 284 GLY A O 1
ATOM 2220 N N . ALA A 1 285 ? -2.775 6.952 12.535 1.00 97.75 285 ALA A N 1
ATOM 2221 C CA . ALA A 1 285 ? -2.856 8.406 12.452 1.00 97.75 285 ALA A CA 1
ATOM 2222 C C . ALA A 1 285 ? -2.699 8.891 10.996 1.00 97.75 285 ALA A C 1
ATOM 2224 O O . ALA A 1 285 ? -2.054 8.212 10.188 1.00 97.75 285 ALA A O 1
ATOM 2225 N N . PRO A 1 286 ? -3.247 10.068 10.635 1.00 97.69 286 PRO A N 1
ATOM 2226 C CA . PRO A 1 286 ? -2.970 10.685 9.344 1.00 97.69 286 PRO A CA 1
ATOM 2227 C C . PRO A 1 286 ? -1.461 10.827 9.115 1.00 97.69 286 PRO A C 1
ATOM 2229 O O . PRO A 1 286 ? -0.702 11.108 10.040 1.00 97.69 286 PRO A O 1
ATOM 2232 N N . GLY A 1 287 ? -1.010 10.584 7.885 1.00 95.88 287 GLY A N 1
ATOM 2233 C CA . GLY A 1 287 ? 0.417 10.601 7.549 1.00 95.88 287 GLY A CA 1
ATOM 2234 C C . GLY A 1 287 ? 1.226 9.406 8.070 1.00 95.88 287 GLY A C 1
ATOM 2235 O O . GLY A 1 287 ? 2.417 9.341 7.771 1.00 95.88 287 GLY A O 1
ATOM 2236 N N . SER A 1 288 ? 0.596 8.455 8.771 1.00 97.56 288 SER A N 1
ATOM 2237 C CA . SER A 1 288 ? 1.204 7.242 9.327 1.00 97.56 288 SER A CA 1
ATOM 2238 C C . SER A 1 288 ? 2.275 7.503 10.388 1.00 97.56 288 SER A C 1
ATOM 2240 O O . SER A 1 288 ? 3.302 8.121 10.116 1.00 97.56 288 SER A O 1
ATOM 2242 N N . GLN A 1 289 ? 2.069 7.003 11.606 1.00 96.31 289 GLN A N 1
ATOM 2243 C CA . GLN A 1 289 ? 3.026 7.152 12.711 1.00 96.31 289 GLN A CA 1
ATOM 2244 C C . GLN A 1 289 ? 4.112 6.066 12.752 1.00 96.31 289 GLN A C 1
ATOM 2246 O O . GLN A 1 289 ? 5.002 6.107 13.600 1.00 96.31 289 GLN A O 1
ATOM 2251 N N . SER A 1 290 ? 4.023 5.066 11.875 1.00 95.75 290 SER A N 1
ATOM 2252 C CA . SER A 1 290 ? 5.017 4.006 11.728 1.00 95.75 290 SER A CA 1
ATOM 2253 C C . SER A 1 290 ? 5.159 3.617 10.247 1.00 95.75 290 SER A C 1
ATOM 2255 O O . SER 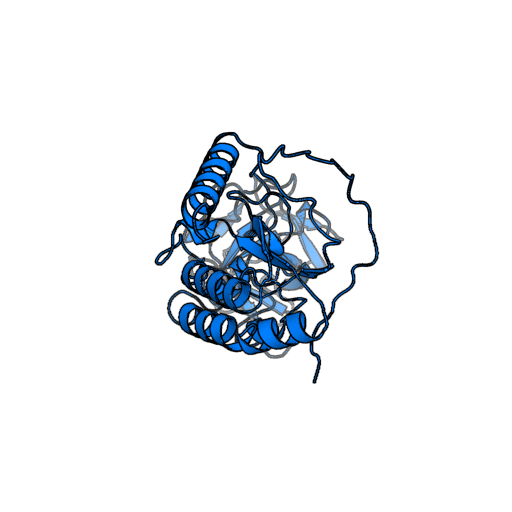A 1 290 ? 4.321 4.001 9.424 1.00 95.75 290 SER A O 1
ATOM 2257 N N . PRO A 1 291 ? 6.211 2.872 9.865 1.00 94.81 291 PRO A N 1
ATOM 2258 C CA . PRO A 1 291 ? 6.353 2.358 8.504 1.00 94.81 291 PRO A CA 1
ATOM 2259 C C . PRO A 1 291 ? 5.502 1.101 8.247 1.00 94.81 291 PRO A C 1
ATOM 2261 O O . PRO A 1 291 ? 5.625 0.489 7.187 1.00 94.81 291 PRO A O 1
ATOM 2264 N N . TRP A 1 292 ? 4.673 0.686 9.207 1.00 95.62 292 TRP A N 1
ATOM 2265 C CA . TRP A 1 292 ? 3.978 -0.597 9.182 1.00 95.62 292 TRP A CA 1
ATOM 2266 C C . TRP A 1 292 ? 2.507 -0.449 8.826 1.00 95.62 292 TRP A C 1
ATOM 2268 O O . TRP A 1 292 ? 1.842 0.535 9.150 1.00 95.62 292 TRP A O 1
ATOM 2278 N N . GLU A 1 293 ? 1.973 -1.479 8.193 1.00 94.69 293 GLU A N 1
ATOM 2279 C CA . GLU A 1 293 ? 0.654 -1.496 7.578 1.00 94.69 293 GLU A CA 1
ATOM 2280 C C . GLU A 1 293 ? -0.514 -1.261 8.550 1.00 94.69 293 GLU A C 1
ATOM 2282 O O . GLU A 1 293 ? -1.532 -0.696 8.151 1.00 94.69 293 GLU A O 1
ATOM 2287 N N . HIS A 1 294 ? -0.353 -1.603 9.833 1.00 93.25 294 HIS A N 1
ATOM 2288 C CA . HIS A 1 294 ? -1.371 -1.382 10.868 1.00 93.25 294 HIS A CA 1
ATOM 2289 C C . HIS A 1 294 ? -1.659 0.104 11.129 1.00 93.25 294 HIS A C 1
ATOM 2291 O O . HIS A 1 294 ? -2.714 0.450 11.651 1.00 93.25 294 HIS A O 1
ATOM 2297 N N . SER A 1 295 ? -0.749 0.997 10.734 1.00 96.62 295 SER A N 1
ATOM 2298 C CA . SER A 1 295 ? -0.939 2.447 10.851 1.00 96.62 295 SER A CA 1
ATOM 2299 C C . SER A 1 295 ? -1.629 3.082 9.634 1.00 96.62 295 SER A C 1
ATOM 2301 O O . SER A 1 295 ? -1.903 4.282 9.633 1.00 96.62 295 SER A O 1
ATOM 2303 N N . GLY A 1 296 ? -1.959 2.286 8.608 1.00 95.94 296 GLY A N 1
ATOM 2304 C CA . GLY A 1 296 ? -2.615 2.756 7.384 1.00 95.94 296 GLY A CA 1
ATOM 2305 C C . GLY A 1 296 ? -1.662 3.337 6.335 1.00 95.94 296 GLY A C 1
ATOM 2306 O O . GLY A 1 296 ? -2.119 3.992 5.399 1.00 95.94 296 GLY A O 1
ATOM 2307 N N . THR A 1 297 ? -0.349 3.114 6.469 1.00 97.19 297 THR A N 1
ATOM 2308 C CA . THR A 1 297 ? 0.639 3.554 5.473 1.00 97.19 297 THR A CA 1
ATOM 2309 C C . THR A 1 297 ? 0.397 2.931 4.094 1.00 97.19 297 THR A C 1
ATOM 2311 O O . THR A 1 297 ? 0.049 1.754 3.962 1.00 97.19 297 THR A O 1
ATOM 2314 N N . ARG A 1 298 ? 0.659 3.715 3.044 1.00 96.94 298 ARG A N 1
ATOM 2315 C CA . ARG A 1 298 ? 0.663 3.230 1.660 1.00 96.94 298 ARG A CA 1
ATOM 2316 C C . ARG A 1 298 ? 1.895 2.383 1.355 1.00 96.94 298 ARG A C 1
ATOM 2318 O O . ARG A 1 298 ? 1.776 1.331 0.739 1.00 96.94 298 ARG A O 1
ATOM 2325 N N . ASP A 1 299 ? 3.074 2.858 1.752 1.00 96.56 299 ASP A N 1
ATOM 2326 C CA . ASP A 1 299 ? 4.360 2.285 1.338 1.00 96.56 299 ASP A CA 1
ATOM 2327 C C . ASP A 1 299 ? 5.471 2.362 2.399 1.00 96.56 299 ASP A C 1
ATOM 2329 O O . ASP A 1 299 ? 6.670 2.279 2.101 1.00 96.56 299 ASP A O 1
ATOM 2333 N N . GLY A 1 300 ? 5.079 2.542 3.656 1.00 95.62 300 GLY A N 1
ATOM 2334 C CA . GLY A 1 300 ? 5.985 2.643 4.793 1.00 95.62 300 GLY A CA 1
ATOM 2335 C C . GLY A 1 300 ? 6.611 4.022 4.978 1.00 95.62 300 GLY A C 1
ATOM 2336 O O . GLY A 1 300 ? 7.444 4.185 5.867 1.00 95.62 300 GLY A O 1
ATOM 2337 N N . VAL A 1 301 ? 6.241 5.027 4.176 1.00 94.56 301 VAL A N 1
ATOM 2338 C CA . VAL A 1 301 ? 6.566 6.419 4.509 1.00 94.56 301 VAL A CA 1
ATOM 2339 C C . VAL A 1 301 ? 5.754 6.858 5.728 1.00 94.56 301 VAL A C 1
ATOM 2341 O O . VAL A 1 301 ? 4.547 6.625 5.808 1.00 94.56 301 VAL A O 1
ATOM 2344 N N . SER A 1 302 ? 6.453 7.489 6.672 1.00 95.38 302 SER A N 1
ATOM 2345 C CA . SER A 1 302 ? 5.921 7.994 7.936 1.00 95.38 302 SER A CA 1
ATOM 2346 C C . SER A 1 302 ? 6.197 9.490 8.017 1.00 95.38 302 SER A C 1
ATOM 2348 O O . SER A 1 302 ? 7.339 9.909 8.208 1.00 95.38 302 SER A O 1
ATOM 2350 N N . ILE A 1 303 ? 5.148 10.292 7.862 1.00 95.88 303 ILE A N 1
ATOM 2351 C CA . ILE A 1 303 ? 5.196 11.764 7.876 1.00 95.88 303 ILE A CA 1
ATOM 2352 C C . ILE A 1 303 ? 4.284 12.369 8.945 1.00 95.88 303 ILE A C 1
ATOM 2354 O O . ILE A 1 303 ? 4.193 13.590 9.043 1.00 95.88 303 ILE A O 1
ATOM 2358 N N . TRP A 1 304 ? 3.675 11.535 9.795 1.00 96.50 304 TRP A N 1
ATOM 2359 C CA . TRP A 1 304 ? 2.821 11.962 10.908 1.00 96.50 304 TRP A CA 1
ATOM 2360 C C . TRP A 1 304 ? 3.442 13.055 11.794 1.00 96.50 304 TRP A C 1
ATOM 2362 O O . TRP A 1 304 ? 2.727 13.914 12.294 1.00 96.50 304 TRP A O 1
ATOM 2372 N N . GLY A 1 305 ? 4.771 13.070 11.952 1.00 95.88 305 GLY A N 1
ATOM 2373 C CA . GLY A 1 305 ? 5.475 14.076 12.755 1.00 95.88 305 GLY A CA 1
ATOM 2374 C C . GLY A 1 305 ? 5.421 15.513 12.214 1.00 95.88 305 GLY A C 1
ATOM 2375 O O . GLY A 1 305 ? 5.884 16.424 12.898 1.00 95.88 305 GLY A O 1
ATOM 2376 N N . GLN A 1 306 ? 4.890 15.751 11.009 1.00 97.50 306 GLN A N 1
ATOM 2377 C CA . GLN A 1 306 ? 4.722 17.109 10.485 1.00 97.50 306 GLN A CA 1
ATOM 2378 C C . GLN A 1 306 ? 3.490 17.797 11.111 1.00 97.50 306 GLN A C 1
ATOM 2380 O O . GLN A 1 306 ? 2.474 17.133 11.333 1.00 97.50 306 GLN A O 1
ATOM 2385 N N . PRO A 1 307 ? 3.526 19.126 11.349 1.00 97.88 307 PRO A N 1
ATOM 2386 C CA . PRO A 1 307 ? 2.460 19.844 12.060 1.00 97.88 307 PRO A CA 1
ATOM 2387 C C . PRO A 1 307 ? 1.046 19.630 11.499 1.00 97.88 307 PRO A C 1
ATOM 2389 O O . PRO A 1 307 ? 0.116 19.418 12.270 1.00 97.88 307 PRO A O 1
ATOM 2392 N N . GLU A 1 308 ? 0.907 19.614 10.170 1.00 97.38 308 GLU A N 1
ATOM 2393 C CA . GLU A 1 308 ? -0.325 19.288 9.429 1.00 97.38 308 GLU A CA 1
ATOM 2394 C C . GLU A 1 308 ? -0.988 17.999 9.948 1.00 97.38 308 GLU A C 1
ATOM 2396 O O . GLU A 1 308 ? -2.147 18.002 10.365 1.00 97.38 308 GLU A O 1
ATOM 2401 N N . TYR A 1 309 ? -0.238 16.894 9.979 1.00 97.75 309 TYR A N 1
ATOM 2402 C CA . TYR A 1 309 ? -0.765 15.578 10.342 1.00 97.75 309 TYR A CA 1
ATOM 2403 C C . TYR A 1 309 ? -1.007 15.438 11.846 1.00 97.75 309 TYR A C 1
ATOM 2405 O O . TYR A 1 309 ? -1.946 14.751 12.259 1.00 97.75 309 TYR A O 1
ATOM 2413 N N . ILE A 1 310 ? -0.229 16.136 12.679 1.00 97.62 310 ILE A N 1
ATOM 2414 C CA . ILE A 1 310 ? -0.502 16.239 14.119 1.00 97.62 310 ILE A CA 1
ATOM 2415 C C . ILE A 1 310 ? -1.841 16.954 14.341 1.00 97.62 310 ILE A C 1
ATOM 2417 O O . ILE A 1 310 ? -2.685 16.451 15.083 1.00 97.62 310 ILE A O 1
ATOM 2421 N N . SER A 1 311 ? -2.082 18.081 13.663 1.00 98.19 311 SER A N 1
ATOM 2422 C CA . SER A 1 311 ? -3.352 18.809 13.750 1.00 98.19 311 SER A CA 1
ATOM 2423 C C . SER A 1 311 ? -4.541 17.968 13.280 1.00 98.19 311 SER A C 1
ATOM 2425 O O . SER A 1 311 ? -5.565 17.945 13.961 1.00 98.19 311 SER A O 1
ATOM 2427 N N . GLN A 1 312 ? -4.408 17.223 12.178 1.00 98.06 312 GLN A N 1
ATOM 2428 C CA . GLN A 1 312 ? -5.446 16.283 11.732 1.00 98.06 312 GLN A CA 1
ATOM 2429 C C . GLN A 1 312 ? -5.688 15.158 12.756 1.00 98.06 312 GLN A C 1
ATOM 2431 O O . GLN A 1 312 ? -6.831 14.788 13.015 1.00 98.06 312 GLN A O 1
ATOM 2436 N N . THR A 1 313 ? -4.629 14.639 13.391 1.00 98.31 313 THR A N 1
ATOM 2437 C CA . THR A 1 313 ? -4.746 13.625 14.457 1.00 98.31 313 THR A CA 1
ATOM 2438 C C . THR A 1 313 ? -5.565 14.155 15.636 1.00 98.31 313 THR A C 1
ATOM 2440 O O . THR A 1 313 ? -6.448 13.458 16.133 1.00 98.31 313 THR A O 1
ATOM 2443 N N . ILE A 1 314 ? -5.310 15.395 16.067 1.00 98.12 314 ILE A N 1
ATOM 2444 C CA . ILE A 1 314 ? -6.061 16.037 17.157 1.00 98.12 314 ILE A CA 1
ATOM 2445 C C . ILE A 1 314 ? -7.543 16.166 16.786 1.00 98.12 314 ILE A C 1
ATOM 2447 O O . ILE A 1 314 ? -8.394 15.800 17.590 1.00 98.12 314 ILE A O 1
ATOM 2451 N N . GLN A 1 315 ? -7.862 16.578 15.554 1.00 98.25 315 GLN A N 1
ATOM 2452 C CA . GLN A 1 315 ? -9.253 16.668 15.085 1.00 98.25 315 GLN A CA 1
ATOM 2453 C C . GLN A 1 315 ? -9.980 15.315 15.136 1.00 98.25 315 GLN A C 1
ATOM 2455 O O . GLN A 1 315 ? -11.143 15.247 15.534 1.00 98.25 315 GLN A O 1
ATOM 2460 N N . VAL A 1 316 ? -9.295 14.223 14.781 1.00 98.06 316 VAL A N 1
ATOM 2461 C CA . VAL A 1 316 ? -9.845 12.859 14.877 1.00 98.06 316 VAL A CA 1
ATOM 2462 C C . VAL A 1 316 ? -10.105 12.477 16.339 1.00 98.06 316 VAL A C 1
ATOM 2464 O O . VAL A 1 316 ? -11.148 11.899 16.651 1.00 98.06 316 VAL A O 1
ATOM 2467 N N . ILE A 1 317 ? -9.183 12.811 17.248 1.00 97.88 317 ILE A N 1
ATOM 2468 C CA . ILE A 1 317 ? -9.346 12.564 18.689 1.00 97.88 317 ILE A CA 1
ATOM 2469 C C . ILE A 1 317 ? -10.537 13.358 19.238 1.00 97.88 317 ILE A C 1
ATOM 2471 O O . ILE A 1 317 ? -11.373 12.779 19.933 1.00 97.88 317 ILE A O 1
ATOM 2475 N N . ASP A 1 318 ? -10.659 14.639 18.891 1.00 97.25 318 ASP A N 1
ATOM 2476 C CA . ASP A 1 318 ? -11.772 15.495 19.314 1.00 97.25 318 ASP A CA 1
ATOM 2477 C C . ASP A 1 318 ? -13.117 14.972 18.801 1.00 97.25 318 ASP A C 1
ATOM 2479 O O . ASP A 1 318 ? -14.106 14.959 19.543 1.00 97.25 318 ASP A O 1
ATOM 2483 N N . PHE A 1 319 ? -13.154 14.481 17.559 1.00 97.31 319 PHE A N 1
ATOM 2484 C CA . PHE A 1 319 ? -14.329 13.842 16.970 1.00 97.31 319 PHE A CA 1
ATOM 2485 C C . PHE A 1 319 ? -14.763 12.605 17.770 1.00 97.31 319 PHE A C 1
ATOM 2487 O O . PHE A 1 319 ? -15.921 12.513 18.194 1.00 97.31 319 PHE A O 1
ATOM 2494 N N . LEU A 1 320 ? -13.837 11.673 18.024 1.00 96.50 320 LEU A N 1
ATOM 2495 C CA . LEU A 1 320 ? -14.114 10.447 18.778 1.00 96.50 320 LEU A CA 1
ATOM 2496 C C . LEU A 1 320 ? -14.537 10.766 20.219 1.00 96.50 320 LEU A C 1
ATOM 2498 O O . LEU A 1 320 ? -15.542 10.241 20.703 1.00 96.50 320 LEU A O 1
ATOM 2502 N N . ALA A 1 321 ? -13.814 11.660 20.894 1.00 95.50 321 ALA A N 1
ATOM 2503 C CA . ALA A 1 321 ? -14.123 12.069 22.259 1.00 95.50 321 ALA A CA 1
ATOM 2504 C C . ALA A 1 321 ? -15.510 12.720 22.352 1.00 95.50 321 ALA A C 1
ATOM 2506 O O . ALA A 1 321 ? -16.294 12.364 23.232 1.00 95.50 321 ALA A O 1
ATOM 2507 N N . SER A 1 322 ? -15.847 13.622 21.425 1.00 94.31 322 SER A N 1
ATOM 2508 C CA . SER A 1 322 ? -17.151 14.294 21.387 1.00 94.31 322 SER A CA 1
ATOM 2509 C C . SER A 1 322 ? -18.297 13.311 21.160 1.00 94.31 322 SER A C 1
ATOM 2511 O O . SER A 1 322 ? -19.312 13.394 21.854 1.00 94.31 322 SER A O 1
ATOM 2513 N N . ARG A 1 323 ? -18.133 12.352 20.239 1.00 94.56 323 ARG A N 1
ATOM 2514 C CA . ARG A 1 323 ? -19.167 11.353 19.929 1.00 94.56 323 ARG A CA 1
ATOM 2515 C C . ARG A 1 323 ? -19.469 10.438 21.115 1.00 94.56 323 ARG A C 1
ATOM 2517 O O . ARG A 1 323 ? -20.635 10.204 21.421 1.00 94.56 323 ARG A O 1
ATOM 2524 N N . TYR A 1 324 ? -18.435 9.940 21.793 1.00 92.12 324 TYR A N 1
ATOM 2525 C CA . TYR A 1 324 ? -18.589 8.920 22.838 1.00 92.12 324 TYR A CA 1
ATOM 2526 C C . TYR A 1 324 ? -18.619 9.477 24.266 1.00 92.12 324 TYR A C 1
ATOM 2528 O O . TYR A 1 324 ? -18.769 8.713 25.219 1.00 92.12 324 TYR A O 1
ATOM 2536 N N . ARG A 1 325 ? -18.568 10.806 24.436 1.00 84.19 325 ARG A N 1
ATOM 2537 C CA . ARG A 1 325 ? -18.678 11.487 25.737 1.00 84.19 325 ARG A CA 1
ATOM 2538 C C . ARG A 1 325 ? -19.933 11.096 26.529 1.00 84.19 325 ARG A C 1
ATOM 2540 O O . ARG A 1 325 ? -19.864 11.007 27.751 1.00 84.19 325 ARG A O 1
ATOM 2547 N N . CYS A 1 326 ? -21.064 10.893 25.848 1.00 63.97 326 CYS A N 1
ATOM 2548 C CA . CYS A 1 326 ? -22.367 10.630 26.474 1.00 63.97 326 CYS A CA 1
ATOM 2549 C C . CYS A 1 326 ? -22.854 9.181 26.311 1.00 63.97 326 CYS A C 1
ATOM 2551 O O . CYS A 1 326 ? -23.957 8.867 26.745 1.00 63.97 326 CYS A O 1
ATOM 2553 N N . ALA A 1 327 ? -22.050 8.283 25.730 1.00 56.47 327 ALA A N 1
ATOM 2554 C CA . ALA A 1 327 ? -22.405 6.869 25.542 1.00 56.47 327 ALA A CA 1
ATOM 2555 C C . ALA A 1 327 ? -22.340 6.037 26.850 1.00 56.47 327 ALA A C 1
ATOM 2557 O O . ALA A 1 327 ? -22.198 4.818 26.813 1.00 56.47 327 ALA A O 1
ATOM 2558 N N . LEU A 1 328 ? -22.401 6.701 28.010 1.00 43.00 328 LEU A N 1
ATOM 2559 C CA . LEU A 1 328 ? -22.235 6.147 29.359 1.00 43.00 328 LEU A CA 1
ATOM 2560 C C . LEU A 1 328 ? -23.476 6.357 30.252 1.00 43.00 328 LEU A C 1
ATOM 2562 O O . LEU A 1 328 ? -23.333 6.399 31.474 1.00 43.00 328 LEU A O 1
ATOM 2566 N N . HIS A 1 329 ? -24.671 6.494 29.673 1.00 35.69 329 HIS A N 1
ATOM 2567 C CA . HIS A 1 329 ? -25.923 6.516 30.438 1.00 35.69 329 HIS A CA 1
ATOM 2568 C C . HIS A 1 329 ? -26.659 5.186 30.365 1.00 35.69 329 HIS A C 1
ATOM 2570 O O . HIS A 1 329 ? -26.937 4.735 29.232 1.00 35.69 329 HIS A O 1
#

Secondary structure (DSSP, 8-state):
------PPP----------------S--PPP-EEE-TTTSS-BTTT-GGGGTTSTTTTS-TT-EEEEEETTT--EEE-GGGSSSB-EEEESS-SSTTEEEEEESSSSEEEEE-TTS-EEEE-TT-BEEEEESS--GGGEEEEEE-TT-TTEEEEE-TTSPEEE-SSTT--EEEE-S---SSS-TT-EEEEE-----BHHHHHHHHHHHHHHHHHHHHHHHHS-HHHHHHHHHTT--EEEEEEEGGGGGTTSPSTT--S-HHHHHHHHHHHHHHTT-EEEEEEEE-TT-SSSSGGGT-SSS---TTSHHHHHHHHHHHHHHHHHHTTTT-

Organism: Selaginella moellendorffii (NCBI:txid88036)

Sequence (329 aa):
MLRFLVLFPSHALSFCFFFSHGKGGEAFGKIRAVNLGGWLVIEKWIKPSLFDGIPNKDLLDGTQIQLRSLKLGLFVSADGGGGQKISVNRPSASEWETFKLWRVTSTRFQLRVSNNDFVSASDEGAVEASKSSPDMWETFEIIRDSSSSKRVHLRAHSGMYLQAKDPSQLTADYKGTPGWDNNPAVFEMFVNTVLGGEFQLANGYGLAAAPAIFEEHRNGFVTANDFKFLASNGINAVRIPVGWWIAYDPKPPFPFVGGSLQALDNAFQWAGVNNMKVIIDLHGAPGSQSPWEHSGTRDGVSIWGQPEYISQTIQVIDFLASRYRCALH

Radius of gyration: 23.57 Å; chains: 1; bounding box: 52×42×73 Å

InterPro domains:
  IPR001547 Glycoside hydrolase, family 5 [PF00150] (223-292)
  IPR008999 Actin-crosslinking [SSF50405] (63-178)
  IPR010431 Fascin [PTHR10551] (22-325)
  IPR017853 Glycoside hydrolase superfamily [SSF51445] (29-325)
  IPR057232 Domain of unknown function DUF7910 [PF25490] (56-190)

pLDDT: mean 90.66, std 19.22, range [22.59, 98.75]